Protein AF-A0A7K2EEF3-F1 (afdb_monomer)

Secondary structure (DSSP, 8-state):
-HHHHHHHHHHHHTTTS-HHHHHHHHHHHHHHHHTT-SS-TT--HHHHHHHHHHHHHHHHHHHT-S----PPPPTTS-HHHHHHHHHHHHHHHHT--TT-EEEEET-TT-HHHHHHHHHH--EEEEEES-HHHHHHHHHHHHHTT-TTTEEEEE-BTTB-TTS-TT--SEEEESS--

Solvent-accessible surface area (backbone atoms only — not comparable to full-atom values): 10383 Å² total; per-residue (Å²): 113,68,68,61,51,52,54,49,50,51,51,60,78,45,62,94,51,67,59,68,62,55,49,53,58,48,52,62,45,51,57,62,66,62,75,70,68,90,84,55,100,77,74,51,69,67,58,54,52,51,51,54,50,48,54,52,48,54,51,40,46,72,74,71,35,69,57,88,66,90,42,78,76,57,95,92,57,53,72,71,54,24,38,50,52,47,50,52,53,50,55,68,70,66,69,75,48,68,73,37,36,34,37,33,42,48,34,64,52,33,53,66,49,54,47,45,34,72,77,45,46,24,33,28,41,28,28,31,77,52,64,71,42,45,52,52,24,54,54,51,23,50,78,68,73,36,54,93,41,38,51,72,44,82,42,47,89,93,56,54,84,91,52,70,82,89,73,50,79,45,72,52,69,65,98,52,131

Structure (mmCIF, N/CA/C/O backbone):
data_AF-A0A7K2EEF3-F1
#
_entry.id   AF-A0A7K2EEF3-F1
#
loop_
_atom_site.group_PDB
_atom_site.id
_atom_site.type_symbol
_atom_site.label_atom_id
_atom_site.label_alt_id
_atom_site.label_comp_id
_atom_site.label_asym_id
_atom_site.label_entity_id
_atom_site.label_seq_id
_atom_site.pdbx_PDB_ins_code
_atom_site.Cartn_x
_atom_site.Cartn_y
_atom_site.Cartn_z
_atom_site.occupancy
_atom_site.B_iso_or_equiv
_atom_site.auth_seq_id
_atom_site.auth_comp_id
_atom_site.auth_asym_id
_atom_site.auth_atom_id
_atom_site.pdbx_PDB_model_num
ATOM 1 N N . MET A 1 1 ? 10.425 -27.850 -23.399 1.00 56.34 1 MET A N 1
ATOM 2 C CA . MET A 1 1 ? 8.975 -27.724 -23.118 1.00 56.34 1 MET A CA 1
ATOM 3 C C . MET A 1 1 ? 8.685 -26.623 -22.093 1.00 56.34 1 MET A C 1
ATOM 5 O O . MET A 1 1 ? 7.917 -25.732 -22.416 1.00 56.34 1 MET A O 1
ATOM 9 N N . LEU A 1 2 ? 9.365 -26.597 -20.936 1.00 46.66 2 LEU A N 1
ATOM 10 C CA . LEU A 1 2 ? 9.166 -25.593 -19.871 1.00 46.66 2 LEU A CA 1
ATOM 11 C C . LEU A 1 2 ? 9.424 -24.128 -20.298 1.00 46.66 2 LEU A C 1
ATOM 13 O O . LEU A 1 2 ? 8.611 -23.257 -20.022 1.00 46.66 2 LEU A O 1
ATOM 17 N N . ILE A 1 3 ? 10.512 -23.860 -21.034 1.00 48.97 3 ILE A N 1
ATOM 18 C CA . ILE A 1 3 ? 10.876 -22.500 -21.494 1.00 48.97 3 ILE A CA 1
ATOM 19 C C . ILE A 1 3 ? 9.836 -21.922 -22.469 1.00 48.97 3 ILE A C 1
ATOM 21 O O . ILE A 1 3 ? 9.495 -20.746 -22.393 1.00 48.97 3 ILE A O 1
ATOM 25 N N . LEU A 1 4 ? 9.296 -22.753 -23.365 1.00 45.72 4 LEU A N 1
ATOM 26 C CA . LEU A 1 4 ? 8.264 -22.334 -24.320 1.00 45.72 4 LEU A CA 1
ATOM 27 C C . LEU A 1 4 ? 6.922 -22.063 -23.625 1.00 45.72 4 LEU A C 1
ATOM 29 O O . LEU A 1 4 ? 6.228 -21.125 -24.007 1.00 45.72 4 LEU A O 1
ATOM 33 N N . MET A 1 5 ? 6.584 -22.834 -22.585 1.00 50.03 5 MET A N 1
ATOM 34 C CA . MET A 1 5 ? 5.412 -22.566 -21.743 1.00 50.03 5 MET A CA 1
ATOM 35 C C . MET A 1 5 ? 5.564 -21.252 -20.970 1.00 50.03 5 MET A C 1
ATOM 37 O O . MET A 1 5 ? 4.663 -20.425 -21.018 1.00 50.03 5 MET A O 1
ATOM 41 N N . LEU A 1 6 ? 6.724 -21.009 -20.349 1.00 55.03 6 LEU A N 1
ATOM 42 C CA . LEU A 1 6 ? 7.037 -19.739 -19.680 1.00 55.03 6 LEU A CA 1
ATOM 43 C C . LEU A 1 6 ? 6.925 -18.543 -20.635 1.00 55.03 6 LEU A C 1
ATOM 45 O O . LEU A 1 6 ? 6.251 -17.566 -20.317 1.00 55.03 6 LEU A O 1
ATOM 49 N N . ALA A 1 7 ? 7.520 -18.635 -21.827 1.00 65.75 7 ALA A N 1
ATOM 50 C CA . ALA A 1 7 ? 7.444 -17.579 -22.836 1.00 65.75 7 ALA A CA 1
ATOM 51 C C . ALA A 1 7 ? 6.005 -17.333 -23.328 1.00 65.75 7 ALA A C 1
ATOM 53 O O . ALA A 1 7 ? 5.620 -16.187 -23.558 1.00 65.75 7 ALA A O 1
ATOM 54 N N . GLY A 1 8 ? 5.202 -18.392 -23.474 1.00 68.12 8 GLY A N 1
ATOM 55 C CA . GLY A 1 8 ? 3.785 -18.291 -23.825 1.00 68.12 8 GLY A CA 1
ATOM 56 C C . GLY A 1 8 ? 2.957 -17.599 -22.741 1.00 68.12 8 GLY A C 1
ATOM 57 O O . GLY A 1 8 ? 2.196 -16.682 -23.050 1.00 68.12 8 GLY A O 1
ATOM 58 N N . SER A 1 9 ? 3.147 -17.981 -21.477 1.00 66.25 9 SER A N 1
ATOM 59 C CA . SER A 1 9 ? 2.447 -17.391 -20.331 1.00 66.25 9 SER A CA 1
ATOM 60 C C . SER A 1 9 ? 2.818 -15.925 -20.109 1.00 66.25 9 SER A C 1
ATOM 62 O O . SER A 1 9 ? 1.931 -15.108 -19.886 1.00 66.25 9 SER A O 1
ATOM 64 N N . LEU A 1 10 ? 4.098 -15.561 -20.256 1.00 67.88 10 LEU A N 1
ATOM 65 C CA . LEU A 1 10 ? 4.544 -14.163 -20.226 1.00 67.88 10 LEU A CA 1
ATOM 66 C C . LEU A 1 10 ? 3.888 -13.344 -21.344 1.00 67.88 10 LEU A C 1
ATOM 68 O O . LEU A 1 10 ? 3.293 -12.305 -21.080 1.00 67.88 10 LEU A O 1
ATOM 72 N N . ARG A 1 11 ? 3.900 -13.835 -22.590 1.00 71.94 11 ARG A N 1
ATOM 73 C CA . ARG A 1 11 ? 3.222 -13.145 -23.703 1.00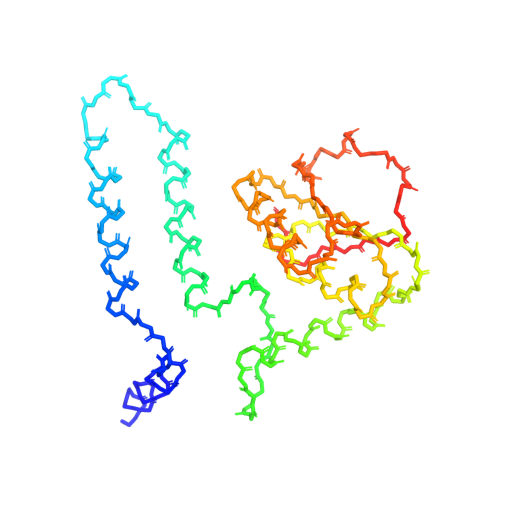 7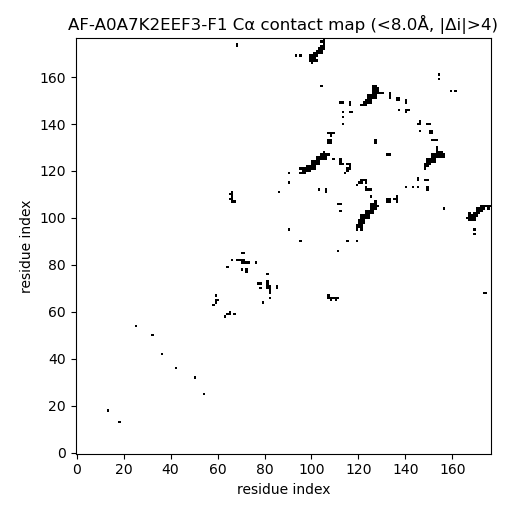1.94 11 ARG A CA 1
ATOM 74 C C . ARG A 1 11 ? 1.718 -13.001 -23.484 1.00 71.94 11 ARG A C 1
ATOM 76 O O . ARG A 1 11 ? 1.137 -12.025 -23.940 1.00 71.94 11 ARG A O 1
ATOM 83 N N . ALA A 1 12 ? 1.079 -13.965 -22.824 1.00 74.44 12 ALA A N 1
ATOM 84 C CA . ALA A 1 12 ? -0.332 -13.871 -22.475 1.00 74.44 12 ALA A CA 1
ATOM 85 C C . ALA A 1 12 ? -0.580 -12.828 -21.373 1.00 74.44 12 ALA A C 1
ATOM 87 O O . ALA A 1 12 ? -1.462 -11.994 -21.540 1.00 74.44 12 ALA A O 1
ATOM 88 N N . ALA A 1 13 ? 0.221 -12.833 -20.303 1.00 68.25 13 ALA A N 1
ATOM 89 C CA . ALA A 1 13 ? 0.100 -11.900 -19.180 1.00 68.25 13 ALA A CA 1
ATOM 90 C C . ALA A 1 13 ? 0.322 -10.430 -19.584 1.00 68.25 13 ALA A C 1
ATOM 92 O O . ALA A 1 13 ? -0.270 -9.529 -18.997 1.00 68.25 13 ALA A O 1
ATOM 93 N N . TYR A 1 14 ? 1.146 -10.198 -20.607 1.00 75.38 14 TYR A N 1
ATOM 94 C CA . TYR A 1 14 ? 1.532 -8.869 -21.083 1.00 75.38 14 TYR A CA 1
ATOM 95 C C . TYR A 1 14 ? 0.911 -8.483 -22.434 1.00 75.38 14 TYR A C 1
ATOM 97 O O . TYR A 1 14 ? 1.321 -7.493 -23.031 1.00 75.38 14 TYR A O 1
ATOM 105 N N . ARG A 1 15 ? -0.072 -9.244 -22.933 1.00 78.50 15 ARG A N 1
ATOM 106 C CA . ARG A 1 15 ? -0.634 -9.061 -24.284 1.00 78.50 15 ARG A CA 1
ATOM 107 C C . ARG A 1 15 ? -1.179 -7.656 -24.539 1.00 78.50 15 ARG A C 1
ATOM 109 O O . ARG A 1 15 ? -0.999 -7.135 -25.633 1.00 78.50 15 ARG A O 1
ATOM 116 N N . ASP A 1 16 ? -1.818 -7.071 -23.533 1.00 80.12 16 ASP A N 1
ATOM 117 C CA . ASP A 1 16 ? -2.500 -5.776 -23.639 1.00 80.12 16 ASP A CA 1
ATOM 118 C C . ASP A 1 16 ? -1.634 -4.615 -23.117 1.00 80.12 16 ASP A C 1
ATOM 120 O O . ASP A 1 16 ? -2.132 -3.530 -22.819 1.00 80.12 16 ASP A O 1
ATOM 124 N N . ARG A 1 17 ? -0.326 -4.846 -22.951 1.00 79.56 17 ARG A N 1
ATOM 125 C CA . ARG A 1 17 ? 0.640 -3.858 -22.460 1.00 79.56 17 ARG A CA 1
ATOM 126 C C . ARG A 1 17 ? 1.519 -3.382 -23.613 1.00 79.56 17 ARG A C 1
ATOM 128 O O . ARG A 1 17 ? 2.013 -4.189 -24.398 1.00 79.56 17 ARG A O 1
ATOM 135 N N . ASP A 1 18 ? 1.772 -2.079 -23.666 1.00 84.00 18 ASP A N 1
ATOM 136 C CA . ASP A 1 18 ? 2.704 -1.483 -24.625 1.00 84.00 18 ASP A CA 1
ATOM 137 C C . ASP A 1 18 ? 4.154 -1.666 -24.145 1.00 84.00 18 ASP A C 1
ATOM 139 O O . ASP A 1 18 ? 4.755 -0.793 -23.520 1.00 84.00 18 ASP A O 1
ATOM 143 N N . ILE A 1 19 ? 4.687 -2.874 -24.356 1.00 84.19 19 ILE A N 1
ATOM 144 C CA . ILE A 1 19 ? 6.056 -3.229 -23.958 1.00 84.19 19 ILE A CA 1
ATOM 145 C C . ILE A 1 19 ? 7.097 -2.319 -24.624 1.00 84.19 19 ILE A C 1
ATOM 147 O O . ILE A 1 19 ? 7.984 -1.862 -23.904 1.00 84.19 19 ILE A O 1
ATOM 151 N N . PRO A 1 20 ? 7.020 -2.028 -25.942 1.00 85.69 20 PRO A N 1
ATOM 152 C CA . PRO A 1 20 ? 7.953 -1.104 -26.582 1.00 85.69 20 PRO A CA 1
ATOM 153 C C . PRO A 1 20 ? 7.978 0.275 -25.924 1.00 85.69 20 PRO A C 1
ATOM 155 O O . PRO A 1 20 ? 9.066 0.751 -25.611 1.00 85.69 20 PRO A O 1
ATOM 158 N N . ALA A 1 21 ? 6.811 0.868 -25.640 1.00 84.06 21 ALA A N 1
ATOM 159 C CA . ALA A 1 21 ? 6.758 2.169 -24.981 1.00 84.06 21 ALA A CA 1
ATOM 160 C C . ALA A 1 21 ? 7.431 2.131 -23.604 1.00 84.06 21 ALA A C 1
ATOM 162 O O . ALA A 1 21 ? 8.228 3.006 -23.304 1.00 84.06 21 ALA A O 1
ATOM 163 N N . VAL A 1 22 ? 7.180 1.095 -22.789 1.00 81.81 22 VAL A N 1
ATOM 164 C CA . VAL A 1 22 ? 7.820 0.946 -21.466 1.00 81.81 22 VAL A CA 1
ATOM 165 C C . VAL A 1 22 ? 9.341 0.801 -21.572 1.00 81.81 22 VAL A C 1
ATOM 167 O O . VAL A 1 22 ? 10.059 1.349 -20.738 1.00 81.81 22 VAL A O 1
ATOM 170 N N . VAL A 1 23 ? 9.839 0.070 -22.574 1.00 84.25 23 VAL A N 1
ATOM 171 C CA . VAL A 1 23 ? 11.284 -0.077 -22.809 1.00 84.25 23 VAL A CA 1
ATOM 172 C C . VAL A 1 23 ? 11.907 1.271 -23.161 1.00 84.25 23 VAL A C 1
ATOM 174 O O . VAL A 1 23 ? 12.865 1.666 -22.502 1.00 84.25 23 VAL A O 1
ATOM 177 N N . GLU A 1 24 ? 11.322 2.003 -24.111 1.00 85.62 24 GLU A N 1
ATOM 178 C CA . GLU A 1 24 ? 11.776 3.344 -24.503 1.00 85.62 24 GLU A CA 1
ATOM 179 C C . GLU A 1 24 ? 11.791 4.303 -23.299 1.00 85.62 24 GLU A C 1
ATOM 181 O O . GLU A 1 24 ? 12.748 5.038 -23.058 1.00 85.62 24 GLU A O 1
ATOM 186 N N . ASP A 1 25 ? 10.755 4.235 -22.470 1.00 81.94 25 ASP A N 1
ATOM 187 C CA . ASP A 1 25 ? 10.614 5.015 -21.245 1.00 81.94 25 ASP A CA 1
ATOM 188 C C . ASP A 1 25 ? 11.712 4.725 -20.204 1.00 81.94 25 ASP A C 1
ATOM 190 O O . ASP A 1 25 ? 12.094 5.607 -19.420 1.00 81.94 25 ASP A O 1
ATOM 194 N N . VAL A 1 26 ? 12.187 3.479 -20.126 1.00 82.31 26 VAL A N 1
ATOM 195 C CA . VAL A 1 26 ? 13.288 3.069 -19.243 1.00 82.31 26 VAL A CA 1
ATOM 196 C C . VAL A 1 26 ? 14.629 3.482 -19.840 1.00 82.31 26 VAL A C 1
ATOM 198 O O . VAL A 1 26 ? 15.450 4.040 -19.116 1.00 82.31 26 VAL A O 1
ATOM 201 N N . GLU A 1 27 ? 14.836 3.295 -21.142 1.00 84.38 27 GLU A N 1
ATOM 202 C CA . GLU A 1 27 ? 16.055 3.712 -21.849 1.00 84.38 27 GLU A CA 1
ATOM 203 C C . GLU A 1 27 ? 16.280 5.229 -21.729 1.00 84.38 27 GLU A C 1
ATOM 205 O O . GLU A 1 27 ? 17.322 5.661 -21.233 1.00 84.38 27 GLU A O 1
ATOM 210 N N . ASN A 1 28 ? 15.254 6.036 -22.020 1.00 82.94 28 ASN A N 1
ATOM 211 C CA . ASN A 1 28 ? 15.285 7.496 -21.866 1.00 82.94 28 ASN A CA 1
ATOM 212 C C . ASN A 1 28 ? 15.558 7.950 -20.421 1.00 82.94 28 ASN A C 1
ATOM 214 O O . ASN A 1 28 ? 16.057 9.050 -20.166 1.00 82.94 28 ASN A O 1
ATOM 218 N N . TRP A 1 29 ? 15.165 7.149 -19.432 1.00 79.69 29 TRP A N 1
ATOM 219 C CA . TRP A 1 29 ? 15.482 7.417 -18.032 1.00 79.69 29 TRP A CA 1
ATOM 220 C C . TRP A 1 29 ? 16.944 7.079 -17.716 1.00 79.69 29 TRP A C 1
ATOM 222 O O . TRP A 1 29 ? 17.632 7.920 -17.141 1.00 79.69 29 TRP A O 1
ATOM 232 N N . ILE A 1 30 ? 17.444 5.918 -18.162 1.00 79.50 30 ILE A N 1
ATOM 233 C CA . ILE A 1 30 ? 18.839 5.494 -17.958 1.00 79.50 30 ILE A CA 1
ATOM 234 C C . ILE A 1 30 ? 19.796 6.530 -18.545 1.00 79.50 30 ILE A C 1
ATOM 236 O O . ILE A 1 30 ? 20.770 6.896 -17.887 1.00 79.50 30 ILE A O 1
ATOM 240 N N . GLU A 1 31 ? 19.516 7.034 -19.747 1.00 81.06 31 GLU A N 1
ATOM 241 C CA . GLU A 1 31 ? 20.336 8.063 -20.390 1.00 81.06 31 GLU A CA 1
ATOM 242 C C . GLU A 1 31 ? 20.420 9.341 -19.544 1.00 81.06 31 GLU A C 1
ATOM 244 O O . GLU A 1 31 ? 21.512 9.869 -19.321 1.00 81.06 31 GLU A O 1
ATOM 249 N N . ARG A 1 32 ? 19.284 9.804 -19.002 1.00 76.31 32 ARG A N 1
ATOM 250 C CA . ARG A 1 32 ? 19.227 10.998 -18.144 1.00 76.31 32 ARG A CA 1
ATOM 251 C C . ARG A 1 32 ? 19.957 10.805 -16.815 1.00 76.31 32 ARG A C 1
ATOM 253 O O . ARG A 1 32 ? 20.714 11.689 -16.421 1.00 76.31 32 ARG A O 1
ATOM 260 N N . SER A 1 33 ? 19.769 9.666 -16.149 1.00 70.38 33 SER A N 1
ATOM 261 C CA . SER A 1 33 ? 20.396 9.381 -14.848 1.00 70.38 33 SER A CA 1
ATOM 262 C C . SER A 1 33 ? 21.902 9.098 -14.960 1.00 70.38 33 SER A C 1
ATOM 264 O O . SER A 1 33 ? 22.681 9.462 -14.073 1.00 70.38 33 SER A O 1
ATOM 266 N N . SER A 1 34 ? 22.348 8.514 -16.077 1.00 68.25 34 SER A N 1
ATOM 267 C CA . SER A 1 34 ? 23.764 8.187 -16.318 1.00 68.25 34 SER A CA 1
ATOM 268 C C . SER A 1 34 ? 24.612 9.405 -16.695 1.00 68.25 34 SER A C 1
ATOM 270 O O . 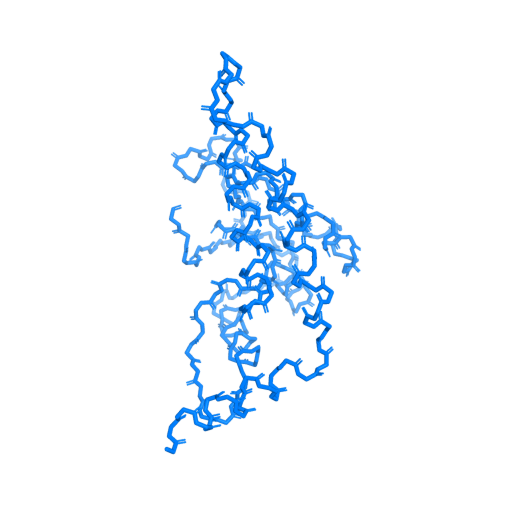SER A 1 34 ? 25.818 9.413 -16.453 1.00 68.25 34 SER A O 1
ATOM 272 N N . ALA A 1 35 ? 24.005 10.458 -17.251 1.00 65.56 35 ALA A N 1
ATOM 273 C CA . ALA A 1 35 ? 24.713 11.660 -17.693 1.00 65.56 35 ALA A CA 1
ATOM 274 C C . ALA A 1 35 ? 25.321 12.507 -16.548 1.00 65.56 35 ALA A C 1
ATOM 276 O O . ALA A 1 35 ? 26.100 13.419 -16.821 1.00 65.56 35 ALA A O 1
ATOM 277 N N . GLY A 1 36 ? 24.987 12.230 -15.279 1.00 58.94 36 GLY A N 1
ATOM 278 C CA . GLY A 1 36 ? 25.302 13.112 -14.145 1.00 58.94 36 GLY A CA 1
ATOM 279 C C . GLY A 1 36 ? 26.444 12.709 -13.200 1.00 58.94 36 GLY A C 1
ATOM 280 O O . GLY A 1 36 ? 26.828 13.533 -12.374 1.00 58.94 36 GLY A O 1
ATOM 281 N N . HIS A 1 37 ? 26.992 11.488 -13.261 1.00 57.88 37 HIS A N 1
ATOM 282 C CA . HIS A 1 37 ? 27.543 10.890 -12.026 1.00 57.88 37 HIS A CA 1
ATOM 283 C C . HIS A 1 37 ? 28.994 10.388 -12.029 1.00 57.88 37 HIS A C 1
ATOM 285 O O . HIS A 1 37 ? 29.460 9.970 -10.974 1.00 57.88 37 HIS A O 1
ATOM 291 N N . ALA A 1 38 ? 29.743 10.425 -13.135 1.00 52.59 38 ALA A N 1
ATOM 292 C CA . ALA A 1 38 ? 31.020 9.700 -13.146 1.00 52.59 38 ALA A CA 1
ATOM 293 C C . ALA A 1 38 ? 32.221 10.431 -12.503 1.00 52.59 38 ALA A C 1
ATOM 295 O O . ALA A 1 38 ? 33.061 9.735 -11.955 1.00 52.59 38 ALA A O 1
ATOM 296 N N . ASP A 1 39 ? 32.315 11.773 -12.500 1.00 55.62 39 ASP A N 1
ATOM 297 C CA . ASP A 1 39 ? 33.540 12.468 -12.016 1.00 55.62 39 ASP A CA 1
ATOM 298 C C . ASP A 1 39 ? 33.329 13.923 -11.515 1.00 55.62 39 ASP A C 1
ATOM 300 O O . ASP A 1 39 ? 34.244 14.749 -11.508 1.00 55.62 39 ASP A O 1
ATOM 304 N N . SER A 1 40 ? 32.115 14.290 -11.089 1.00 57.72 40 SER A N 1
ATOM 305 C CA . SER A 1 40 ? 31.822 15.659 -10.626 1.00 57.72 40 SER A CA 1
ATOM 306 C C . SER A 1 40 ? 32.049 15.826 -9.110 1.00 57.72 40 SER A C 1
ATOM 308 O O . SER A 1 40 ? 31.528 15.024 -8.334 1.00 57.72 40 SER A O 1
ATOM 310 N N . PRO A 1 41 ? 32.701 16.912 -8.639 1.00 58.72 41 PRO A N 1
ATOM 311 C CA . PRO A 1 41 ? 32.756 17.290 -7.217 1.00 58.72 41 PRO A CA 1
ATOM 312 C C . PRO A 1 41 ? 31.380 17.515 -6.555 1.00 58.72 41 PRO A C 1
ATOM 314 O O . PRO A 1 41 ? 31.312 17.725 -5.347 1.00 58.72 41 PRO A O 1
ATOM 317 N N . ALA A 1 42 ? 30.295 17.495 -7.337 1.00 66.00 42 ALA A N 1
ATOM 318 C CA . ALA A 1 42 ? 28.909 17.671 -6.914 1.00 66.00 42 ALA A CA 1
ATOM 319 C C . ALA A 1 42 ? 28.122 16.344 -6.804 1.00 66.00 42 ALA A C 1
ATOM 321 O O . ALA A 1 42 ? 26.915 16.338 -7.032 1.00 66.00 42 ALA A O 1
ATOM 322 N N . TYR A 1 43 ? 28.782 15.220 -6.496 1.00 66.31 43 TYR A N 1
ATOM 323 C CA . TYR A 1 43 ? 28.108 13.930 -6.294 1.00 66.31 43 TYR A CA 1
ATOM 324 C C . TYR A 1 43 ? 27.058 14.010 -5.172 1.00 66.31 43 TYR A C 1
ATOM 326 O O . TYR A 1 43 ? 27.394 14.239 -4.007 1.00 66.31 43 TYR A O 1
ATOM 334 N N . ASP A 1 44 ? 25.790 13.785 -5.524 1.00 73.69 44 ASP A N 1
ATOM 335 C CA . ASP A 1 44 ? 24.668 13.736 -4.587 1.00 73.69 44 ASP A CA 1
ATOM 336 C C . ASP A 1 44 ? 24.231 12.281 -4.354 1.00 73.69 44 ASP A C 1
ATOM 338 O O . ASP A 1 44 ? 23.543 11.651 -5.165 1.00 73.69 44 ASP A O 1
ATOM 342 N N . HIS A 1 45 ? 24.623 11.748 -3.196 1.00 72.94 45 HIS A N 1
ATOM 343 C CA . HIS A 1 45 ? 24.251 10.403 -2.764 1.00 72.94 45 HIS A CA 1
ATOM 344 C C . HIS A 1 45 ? 22.726 10.241 -2.629 1.00 72.94 45 HIS A C 1
ATOM 346 O O . HIS A 1 45 ? 22.196 9.157 -2.877 1.00 72.94 45 HIS A O 1
ATOM 352 N N . THR A 1 46 ? 22.000 11.288 -2.233 1.00 73.06 46 THR A N 1
ATOM 353 C CA . THR A 1 46 ? 20.541 11.222 -2.067 1.00 73.06 46 THR A CA 1
ATOM 354 C C . THR A 1 46 ? 19.862 11.109 -3.425 1.00 73.06 46 THR A C 1
ATOM 356 O O . THR A 1 46 ? 18.984 10.265 -3.596 1.00 73.06 46 THR A O 1
ATOM 359 N N . ALA A 1 47 ? 20.306 11.902 -4.404 1.00 73.06 47 ALA A N 1
ATOM 360 C CA . ALA A 1 47 ? 19.815 11.825 -5.778 1.00 73.06 47 ALA A CA 1
ATOM 361 C C . ALA A 1 47 ? 20.064 10.439 -6.391 1.00 73.06 47 ALA A C 1
ATOM 363 O O . ALA A 1 47 ? 19.134 9.820 -6.898 1.00 73.06 47 ALA A O 1
ATOM 364 N N . THR A 1 48 ? 21.276 9.898 -6.236 1.00 75.38 48 THR A N 1
ATOM 365 C CA . THR A 1 48 ? 21.626 8.560 -6.748 1.00 75.38 48 THR A CA 1
ATOM 366 C C . THR A 1 48 ? 20.748 7.458 -6.138 1.00 75.38 48 THR A C 1
ATOM 368 O O . THR A 1 48 ? 20.283 6.558 -6.837 1.00 75.38 48 THR A O 1
ATOM 371 N N . VAL A 1 49 ? 20.491 7.521 -4.826 1.00 72.75 49 VAL A N 1
ATOM 372 C CA . VAL A 1 49 ? 19.618 6.557 -4.137 1.00 72.75 49 VAL A CA 1
ATOM 373 C C . VAL A 1 49 ? 18.170 6.676 -4.613 1.00 72.75 49 VAL A C 1
ATOM 375 O O . VAL A 1 49 ? 17.521 5.655 -4.839 1.00 72.75 49 VAL A O 1
ATOM 378 N N . ASN A 1 50 ? 17.665 7.897 -4.790 1.00 73.12 50 ASN A N 1
ATOM 379 C CA . ASN A 1 50 ? 16.315 8.126 -5.301 1.00 73.12 50 ASN A CA 1
ATOM 380 C C . ASN A 1 50 ? 16.153 7.585 -6.727 1.00 73.12 50 ASN A C 1
ATOM 382 O O . ASN A 1 50 ? 15.166 6.907 -6.994 1.00 73.12 50 ASN A O 1
ATOM 386 N N . ASP A 1 51 ? 17.131 7.815 -7.607 1.00 75.81 51 ASP A N 1
ATOM 387 C CA . ASP A 1 51 ? 17.130 7.287 -8.976 1.00 75.81 51 ASP A CA 1
ATOM 388 C C . ASP A 1 51 ? 17.093 5.751 -8.980 1.00 75.81 51 ASP A C 1
ATOM 390 O O . ASP A 1 51 ? 16.278 5.137 -9.670 1.00 75.81 51 ASP A O 1
ATOM 394 N N . TYR A 1 52 ? 17.913 5.104 -8.149 1.00 75.50 52 TYR A N 1
ATOM 395 C CA . TYR A 1 52 ? 17.879 3.648 -8.003 1.00 75.50 52 TYR A CA 1
ATOM 396 C C . TYR A 1 52 ? 16.490 3.136 -7.586 1.00 75.50 52 TYR A C 1
ATOM 398 O O . TYR A 1 52 ? 15.960 2.206 -8.201 1.00 75.50 52 TYR A O 1
ATOM 406 N N . TYR A 1 53 ? 15.870 3.751 -6.573 1.00 73.69 53 TYR A N 1
ATOM 407 C CA . TYR A 1 53 ? 14.535 3.345 -6.132 1.00 73.69 53 TYR A CA 1
ATOM 408 C C . TYR A 1 53 ? 13.450 3.653 -7.162 1.00 73.69 53 TYR A C 1
ATOM 410 O O . TYR A 1 53 ? 12.511 2.867 -7.271 1.00 73.69 53 TYR A O 1
ATOM 418 N N . ASP A 1 54 ? 13.565 4.734 -7.933 1.00 77.44 54 ASP A N 1
ATOM 419 C CA . ASP A 1 54 ? 12.634 5.041 -9.020 1.00 77.44 54 ASP A CA 1
ATOM 420 C C . ASP A 1 54 ? 12.682 3.959 -10.110 1.00 77.44 54 ASP A C 1
ATOM 422 O O . ASP A 1 54 ? 11.647 3.396 -10.471 1.00 77.44 54 ASP A O 1
ATOM 426 N N . LEU A 1 55 ? 13.881 3.555 -10.547 1.00 80.00 55 LEU A N 1
ATOM 427 C CA . LEU A 1 55 ? 14.049 2.443 -11.488 1.00 80.00 55 LEU A CA 1
ATOM 428 C C . LEU A 1 55 ? 13.451 1.140 -10.946 1.00 80.00 55 LEU A C 1
ATOM 430 O O . LEU A 1 55 ? 12.671 0.475 -11.637 1.00 80.00 55 LEU A O 1
ATOM 434 N N . CYS A 1 56 ? 13.795 0.778 -9.707 1.00 76.69 56 CYS A N 1
ATOM 435 C CA . CYS A 1 56 ? 13.254 -0.415 -9.065 1.00 76.69 56 CYS A CA 1
ATOM 436 C C . CYS A 1 56 ? 11.726 -0.350 -8.967 1.00 76.69 56 CYS A C 1
ATOM 438 O O . CYS A 1 56 ? 11.057 -1.331 -9.286 1.00 76.69 56 CYS A O 1
ATOM 440 N N . A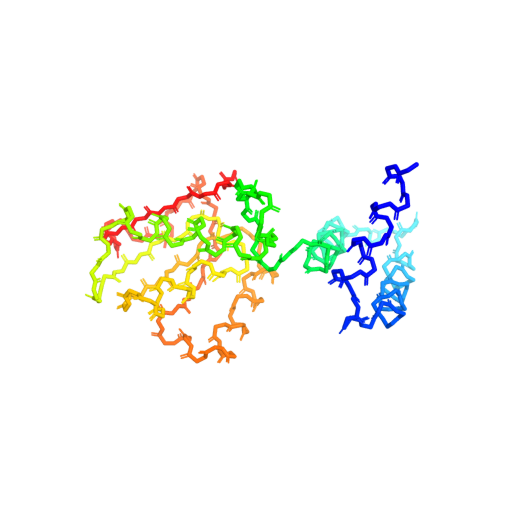SN A 1 57 ? 11.159 0.800 -8.592 1.00 76.19 57 ASN A N 1
ATOM 441 C CA . ASN A 1 57 ? 9.715 1.000 -8.513 1.00 76.19 57 ASN A CA 1
ATOM 442 C C . ASN A 1 57 ? 9.058 0.810 -9.882 1.00 76.19 57 ASN A C 1
ATOM 444 O O . ASN A 1 57 ? 8.077 0.079 -9.977 1.00 76.19 57 ASN A O 1
ATOM 448 N N . ARG A 1 58 ? 9.603 1.397 -10.954 1.00 76.94 58 ARG A N 1
ATOM 449 C CA . ARG A 1 58 ? 9.065 1.238 -12.317 1.00 76.94 58 ARG A CA 1
ATOM 450 C C . ARG A 1 58 ? 9.068 -0.225 -12.752 1.00 76.94 58 ARG A C 1
ATOM 452 O O . ARG A 1 58 ? 8.049 -0.720 -13.236 1.00 76.94 58 ARG A O 1
ATOM 459 N N . PHE A 1 59 ? 10.170 -0.936 -12.513 1.00 77.62 59 PHE A N 1
ATOM 460 C CA . PHE A 1 59 ? 10.262 -2.360 -12.828 1.00 77.62 59 PHE A CA 1
ATOM 461 C C . PHE A 1 59 ? 9.278 -3.197 -12.003 1.00 77.62 59 PHE A C 1
ATOM 463 O O . PHE A 1 59 ? 8.606 -4.064 -12.551 1.00 77.62 59 PHE A O 1
ATOM 470 N N . MET A 1 60 ? 9.139 -2.917 -10.706 1.00 76.44 60 MET A N 1
ATOM 471 C CA . MET A 1 60 ? 8.210 -3.631 -9.827 1.00 76.44 60 MET A CA 1
ATOM 472 C C . MET A 1 60 ? 6.746 -3.365 -10.190 1.00 76.44 60 MET A C 1
ATOM 474 O O . MET A 1 60 ? 5.949 -4.298 -10.248 1.00 76.44 60 MET A O 1
ATOM 478 N N . LEU A 1 61 ? 6.382 -2.118 -10.493 1.00 77.44 61 LEU A N 1
ATOM 479 C CA . LEU A 1 61 ? 5.021 -1.753 -10.892 1.00 77.44 61 LEU A CA 1
ATOM 480 C C . LEU A 1 61 ? 4.618 -2.416 -12.214 1.00 77.44 61 LEU A C 1
ATOM 482 O O . LEU A 1 61 ? 3.479 -2.859 -12.361 1.00 77.44 61 LEU A O 1
ATOM 486 N N . PHE A 1 62 ? 5.552 -2.508 -13.161 1.00 77.44 62 PHE A N 1
ATOM 487 C CA . PHE A 1 62 ? 5.325 -3.160 -14.446 1.00 77.44 62 PHE A CA 1
ATOM 488 C C . PHE A 1 62 ? 5.363 -4.696 -14.356 1.00 77.44 62 PHE A C 1
ATOM 490 O O . PHE A 1 62 ? 4.521 -5.388 -14.932 1.00 77.44 62 PHE A O 1
ATOM 497 N N . GLY A 1 63 ? 6.357 -5.232 -13.650 1.00 73.12 63 GLY A N 1
ATOM 498 C CA . GLY A 1 63 ? 6.661 -6.658 -13.551 1.00 73.12 63 GLY A CA 1
ATOM 499 C C . GLY A 1 63 ? 5.766 -7.426 -12.579 1.00 73.12 63 GLY A C 1
ATOM 500 O O . GLY A 1 63 ? 5.466 -8.595 -12.800 1.00 73.12 63 GLY A O 1
ATOM 501 N N . TRP A 1 64 ? 5.352 -6.776 -11.494 1.00 75.06 64 TRP A N 1
ATOM 502 C CA . TRP A 1 64 ? 4.653 -7.413 -10.385 1.00 75.06 64 TRP A CA 1
ATOM 503 C C . TRP A 1 64 ? 3.221 -6.896 -10.270 1.00 75.06 64 TRP A C 1
ATOM 505 O O . TRP A 1 64 ? 2.281 -7.530 -10.745 1.00 75.06 64 TRP A O 1
ATOM 515 N N . SER A 1 65 ? 3.049 -5.747 -9.620 1.00 76.50 65 SER A N 1
ATOM 516 C CA . SER A 1 65 ? 1.772 -5.080 -9.377 1.00 76.50 65 SER A CA 1
ATOM 517 C C . SER A 1 65 ? 2.032 -3.808 -8.567 1.00 76.50 65 SER A C 1
ATOM 519 O O . SER A 1 65 ? 3.056 -3.670 -7.904 1.00 76.50 65 SER A O 1
ATOM 521 N N . GLU A 1 66 ? 1.031 -2.929 -8.489 1.00 74.94 66 GLU A N 1
ATOM 522 C CA . GLU A 1 66 ? 0.992 -1.860 -7.478 1.00 74.94 66 GLU A CA 1
ATOM 523 C C . GLU A 1 66 ? 0.944 -2.369 -6.024 1.00 74.94 66 GLU A C 1
ATOM 525 O O . GLU A 1 66 ? 1.199 -1.614 -5.087 1.00 74.94 66 GLU A O 1
ATOM 530 N N . SER A 1 67 ? 0.592 -3.640 -5.813 1.00 80.44 67 SER A N 1
ATOM 531 C CA . SER A 1 67 ? 0.628 -4.279 -4.505 1.00 80.44 67 SER A CA 1
ATOM 532 C C . SER A 1 67 ? 1.883 -5.132 -4.410 1.00 80.44 67 SER A C 1
ATOM 534 O O . SER A 1 67 ? 2.019 -6.126 -5.117 1.00 80.44 67 SER A O 1
ATOM 536 N N . LEU A 1 68 ? 2.783 -4.744 -3.512 1.00 77.12 68 LEU A N 1
ATOM 537 C CA . LEU A 1 68 ? 4.042 -5.446 -3.262 1.00 77.12 68 LEU A CA 1
ATOM 538 C C . LEU A 1 68 ? 3.876 -6.651 -2.318 1.00 77.12 68 LEU A C 1
ATOM 540 O O . LEU A 1 68 ? 4.856 -7.105 -1.749 1.00 77.12 68 LEU A O 1
ATOM 544 N N . GLN A 1 69 ? 2.646 -7.146 -2.142 1.00 83.12 69 GLN A N 1
ATOM 545 C CA . GLN A 1 69 ? 2.333 -8.218 -1.197 1.00 83.12 69 GLN A CA 1
ATOM 546 C C . GLN A 1 69 ? 2.604 -9.596 -1.800 1.00 83.12 69 GLN A C 1
ATOM 548 O O . GLN A 1 69 ? 2.180 -9.878 -2.929 1.00 83.12 69 GLN A O 1
ATOM 553 N N . PHE A 1 70 ? 3.231 -10.483 -1.027 1.00 84.56 70 PHE A N 1
ATOM 554 C CA . PHE A 1 70 ? 3.442 -11.871 -1.429 1.00 84.56 70 PHE A CA 1
ATOM 555 C C . PHE A 1 70 ? 2.216 -12.732 -1.113 1.00 84.56 70 PHE A C 1
ATOM 557 O O . PHE A 1 70 ? 2.047 -13.282 -0.026 1.00 84.56 70 PHE A O 1
ATOM 564 N N . ALA A 1 71 ? 1.347 -12.893 -2.110 1.00 86.94 71 ALA A N 1
ATOM 565 C CA . ALA A 1 71 ? 0.197 -13.779 -2.007 1.00 86.94 71 ALA A CA 1
ATOM 566 C C . ALA A 1 71 ? 0.542 -15.214 -2.451 1.00 86.94 71 ALA A C 1
ATOM 568 O O . ALA A 1 71 ? 1.116 -15.391 -3.529 1.00 86.94 71 ALA A O 1
ATOM 569 N N . PRO A 1 72 ? 0.157 -16.251 -1.680 1.00 87.44 72 PRO A N 1
ATOM 570 C CA . PRO A 1 72 ? 0.228 -17.634 -2.146 1.00 87.44 72 PRO A CA 1
ATOM 571 C C . PRO A 1 72 ? -0.596 -17.799 -3.425 1.00 87.44 72 PRO A C 1
ATOM 573 O O . PRO A 1 72 ? -1.752 -17.387 -3.427 1.00 87.44 72 PRO A O 1
ATOM 576 N N . LEU A 1 73 ? -0.018 -18.391 -4.473 1.00 88.12 73 LEU A N 1
ATOM 577 C CA . LEU A 1 73 ? -0.650 -18.565 -5.784 1.00 88.12 73 LEU A CA 1
ATOM 578 C C . LEU A 1 73 ? -1.255 -19.970 -5.930 1.00 88.12 73 LEU A C 1
ATOM 580 O O . LEU A 1 73 ? -0.538 -20.960 -5.777 1.00 88.12 73 LEU A O 1
ATOM 584 N N . ASP A 1 74 ? -2.539 -20.047 -6.278 1.00 87.12 74 ASP A N 1
ATOM 585 C CA . ASP A 1 74 ? -3.216 -21.286 -6.673 1.00 87.12 74 ASP A CA 1
ATOM 586 C C . ASP A 1 74 ? -3.088 -21.546 -8.190 1.00 87.12 74 ASP A C 1
ATOM 588 O O . ASP A 1 74 ? -2.855 -20.635 -8.984 1.00 87.12 74 ASP A O 1
ATOM 592 N N . LEU A 1 75 ? -3.234 -22.809 -8.618 1.00 85.75 75 LEU A N 1
ATOM 593 C CA . LEU A 1 75 ? -3.007 -23.214 -10.020 1.00 85.75 75 LEU A CA 1
ATOM 594 C C . L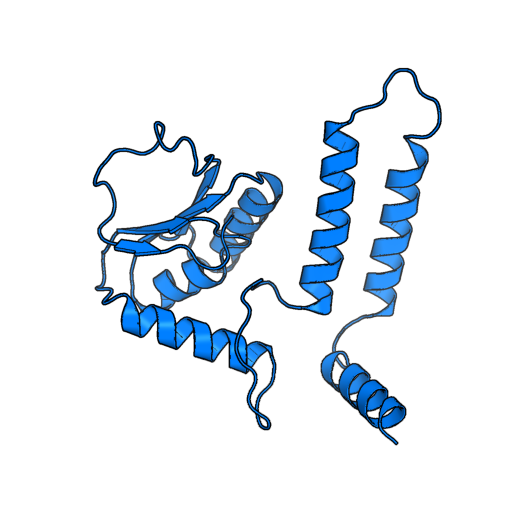EU A 1 75 ? -3.967 -22.556 -11.026 1.00 85.75 75 LEU A C 1
ATOM 596 O O . LEU A 1 75 ? -3.593 -22.365 -12.182 1.00 85.75 75 LEU A O 1
ATOM 600 N N . ASP A 1 76 ? -5.176 -22.207 -10.584 1.00 90.06 76 ASP A N 1
ATOM 601 C CA . ASP A 1 76 ? -6.270 -21.736 -11.442 1.00 90.06 76 ASP A CA 1
ATOM 602 C C . ASP A 1 76 ? -6.555 -20.228 -11.284 1.00 90.06 76 ASP A C 1
ATOM 604 O O . ASP A 1 76 ? -7.635 -19.751 -11.638 1.00 90.06 76 ASP A O 1
ATOM 608 N N . GLU A 1 77 ? -5.606 -19.454 -10.749 1.00 87.31 77 GLU A N 1
ATOM 609 C CA . GLU A 1 77 ? -5.749 -18.005 -10.583 1.00 87.31 77 GLU A CA 1
ATOM 610 C C . GLU A 1 77 ? -4.539 -17.223 -11.122 1.00 87.31 77 GLU A C 1
ATOM 612 O O . GLU A 1 77 ? -3.427 -17.723 -11.277 1.00 87.31 77 GLU A O 1
ATOM 617 N N . THR A 1 78 ? -4.763 -15.947 -11.415 1.00 86.25 78 THR A N 1
ATOM 618 C CA . THR A 1 78 ? -3.709 -14.984 -11.751 1.00 86.25 78 THR A CA 1
ATOM 619 C C . THR A 1 78 ? -3.085 -14.396 -10.483 1.00 86.25 78 THR A C 1
ATOM 621 O O . THR A 1 78 ? -3.732 -14.330 -9.439 1.00 86.25 78 THR A O 1
ATOM 624 N N . LEU A 1 79 ? -1.865 -13.853 -10.579 1.00 83.44 79 LEU A N 1
ATOM 625 C CA . LEU A 1 79 ? -1.219 -13.145 -9.461 1.00 83.44 79 LEU A CA 1
ATOM 626 C C . LEU A 1 79 ? -2.108 -12.027 -8.882 1.00 83.44 79 LEU A C 1
ATOM 628 O O . LEU A 1 79 ? -2.228 -11.891 -7.667 1.00 83.44 79 LEU A O 1
ATOM 632 N N . ALA A 1 80 ? -2.793 -11.261 -9.737 1.00 84.00 80 ALA A N 1
ATOM 633 C CA . ALA A 1 80 ? -3.702 -10.200 -9.300 1.00 84.00 80 ALA A CA 1
ATOM 634 C C . ALA A 1 80 ? -4.905 -10.739 -8.499 1.00 84.00 80 ALA A C 1
ATOM 636 O O . ALA A 1 80 ? -5.346 -10.113 -7.526 1.00 84.00 80 ALA A O 1
ATOM 637 N N . GLN A 1 81 ? -5.429 -11.908 -8.884 1.00 89.69 81 GLN A N 1
ATOM 638 C CA . GLN A 1 81 ? -6.488 -12.599 -8.145 1.00 89.69 81 GLN A CA 1
ATOM 639 C C . GLN A 1 81 ? -5.971 -13.127 -6.804 1.00 89.69 81 GLN A C 1
ATOM 641 O O . GLN A 1 81 ? -6.620 -12.874 -5.787 1.00 89.69 81 GLN A O 1
ATOM 646 N N . ALA A 1 82 ? -4.781 -13.736 -6.780 1.00 91.00 82 ALA A N 1
ATOM 647 C CA . ALA A 1 82 ? -4.133 -14.211 -5.559 1.00 91.00 82 ALA A CA 1
ATOM 648 C C . ALA A 1 82 ? -3.925 -13.072 -4.547 1.00 91.00 82 ALA A C 1
ATOM 650 O O . ALA A 1 82 ? -4.331 -13.179 -3.388 1.00 91.00 82 ALA A O 1
ATOM 651 N N . ILE A 1 83 ? -3.379 -11.936 -4.998 1.00 90.75 83 ILE A N 1
ATOM 652 C CA . ILE A 1 83 ? -3.199 -10.724 -4.183 1.00 90.75 83 ILE A CA 1
ATOM 653 C C . ILE A 1 83 ? -4.543 -10.232 -3.647 1.00 90.75 83 ILE A C 1
ATOM 655 O O . ILE A 1 83 ? -4.688 -10.004 -2.448 1.00 90.75 83 ILE A O 1
ATOM 659 N N . THR A 1 84 ? -5.562 -10.119 -4.502 1.00 91.38 84 THR A N 1
ATOM 660 C CA . THR A 1 84 ? -6.894 -9.659 -4.076 1.00 91.38 84 THR A CA 1
ATOM 661 C C . THR A 1 84 ? -7.522 -10.601 -3.043 1.00 91.38 84 THR A C 1
ATOM 663 O O . THR A 1 84 ? -8.100 -10.144 -2.054 1.00 91.38 84 THR A O 1
ATOM 666 N N . ARG A 1 85 ? -7.394 -11.920 -3.232 1.00 93.50 85 ARG A N 1
ATOM 667 C CA . ARG A 1 85 ? -7.862 -12.942 -2.287 1.00 93.50 85 ARG A CA 1
ATOM 668 C C . ARG A 1 85 ? -7.139 -12.826 -0.947 1.00 93.50 85 ARG A C 1
ATOM 670 O O . ARG A 1 85 ? -7.791 -12.828 0.098 1.00 93.50 85 ARG A O 1
ATOM 677 N N . HIS A 1 86 ? -5.818 -12.668 -0.975 1.00 93.12 86 HIS A N 1
ATOM 678 C CA . HIS A 1 86 ? -5.001 -12.473 0.218 1.00 93.12 86 HIS A CA 1
ATOM 679 C C . HIS A 1 86 ? -5.407 -11.202 0.984 1.00 93.12 86 HIS A C 1
ATOM 681 O O . HIS A 1 86 ? -5.643 -11.250 2.192 1.00 93.12 86 HIS A O 1
ATOM 687 N N . GLN A 1 87 ? -5.613 -10.089 0.276 1.00 93.19 87 GLN A N 1
ATOM 688 C CA . GLN A 1 87 ? -6.088 -8.826 0.851 1.00 93.19 87 GLN A CA 1
ATOM 689 C C . GLN A 1 87 ? -7.452 -8.952 1.525 1.00 93.19 87 GLN A C 1
ATOM 691 O O . GLN A 1 87 ? -7.628 -8.502 2.657 1.00 93.19 87 GLN A O 1
ATOM 696 N N . ARG A 1 88 ? -8.412 -9.615 0.876 1.00 93.50 88 ARG A N 1
ATOM 697 C CA . ARG A 1 88 ? -9.741 -9.847 1.459 1.00 93.50 88 ARG A CA 1
ATOM 698 C C . ARG A 1 88 ? -9.690 -10.719 2.707 1.00 93.50 88 ARG A C 1
ATOM 700 O O . ARG A 1 88 ? -10.414 -10.454 3.664 1.00 93.50 88 ARG A O 1
ATOM 707 N N . LEU A 1 89 ? -8.810 -11.720 2.732 1.00 93.44 89 LEU A N 1
ATOM 708 C CA . LEU A 1 89 ? -8.586 -12.528 3.929 1.00 93.44 89 LEU A CA 1
ATOM 709 C C . LEU A 1 89 ? -8.041 -11.680 5.088 1.00 93.44 89 LEU A C 1
ATOM 711 O O . LEU A 1 89 ? -8.485 -11.851 6.223 1.00 93.44 89 LEU A O 1
ATOM 715 N N . MET A 1 90 ? -7.115 -10.756 4.816 1.00 91.38 90 MET A N 1
ATOM 716 C CA . MET A 1 90 ? -6.602 -9.825 5.827 1.00 91.38 90 MET A CA 1
ATOM 717 C C . MET A 1 90 ? -7.703 -8.899 6.351 1.00 91.38 90 MET A C 1
ATOM 719 O O . MET A 1 90 ? -7.890 -8.808 7.563 1.00 91.38 90 MET A O 1
ATOM 723 N N . ILE A 1 91 ? -8.492 -8.291 5.459 1.00 93.75 91 ILE A N 1
ATOM 724 C CA . ILE A 1 91 ? -9.633 -7.435 5.826 1.00 93.75 91 ILE A CA 1
ATOM 725 C C . ILE A 1 91 ? -10.608 -8.189 6.740 1.00 93.75 91 ILE A C 1
ATOM 727 O O . ILE A 1 91 ? -10.987 -7.678 7.795 1.00 93.75 91 ILE A O 1
ATOM 731 N N . ALA A 1 92 ? -10.955 -9.432 6.390 1.00 93.44 92 ALA A N 1
ATOM 732 C CA . ALA A 1 92 ? -11.848 -10.266 7.191 1.00 93.44 92 ALA A CA 1
ATOM 733 C C . ALA A 1 92 ? -11.286 -10.575 8.592 1.00 93.44 92 ALA A C 1
ATOM 735 O O . ALA A 1 92 ? -12.044 -10.687 9.555 1.00 93.44 92 ALA A O 1
ATOM 736 N N . LYS A 1 93 ? -9.959 -10.693 8.728 1.00 94.00 93 LYS A N 1
ATOM 737 C CA . LYS A 1 93 ? -9.286 -10.971 10.007 1.00 94.00 93 LYS A CA 1
ATOM 738 C C . LYS A 1 93 ? -9.128 -9.741 10.901 1.00 94.00 93 LYS A C 1
ATOM 740 O O . LYS A 1 93 ? -9.054 -9.901 12.115 1.00 94.00 93 LYS A O 1
ATOM 745 N N . LEU A 1 94 ? -9.100 -8.534 10.335 1.00 94.38 94 LEU A N 1
ATOM 746 C CA . LEU A 1 94 ? -8.908 -7.290 11.094 1.00 94.38 94 LEU A CA 1
ATOM 747 C C . LEU A 1 94 ? -10.119 -6.899 11.959 1.00 94.38 94 LEU A C 1
ATOM 749 O O . LEU A 1 94 ? -9.991 -6.069 12.865 1.00 94.38 94 LEU A O 1
ATOM 753 N N . GLY A 1 95 ? -11.292 -7.494 11.707 1.00 94.94 95 GLY A N 1
ATOM 754 C CA . GLY A 1 95 ? -12.510 -7.209 12.470 1.00 94.94 95 GLY A CA 1
ATOM 755 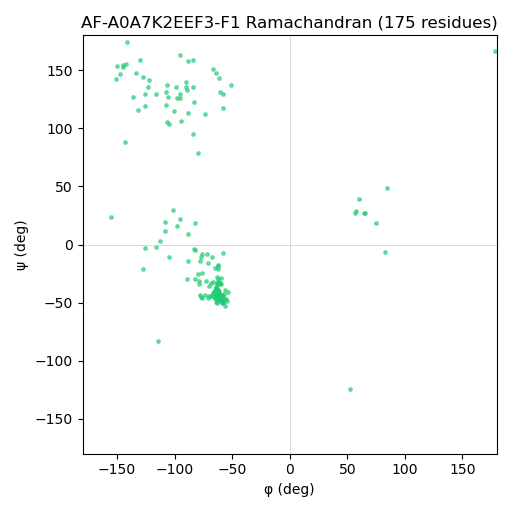C C . GLY A 1 95 ? -12.920 -5.737 12.380 1.00 94.94 95 GLY A C 1
ATOM 756 O O . GLY A 1 95 ? -13.302 -5.141 13.392 1.00 94.94 95 GLY A O 1
ATOM 757 N N . LEU A 1 96 ? -12.762 -5.157 11.186 1.00 97.00 96 LEU A N 1
ATOM 758 C CA . LEU A 1 96 ? -13.062 -3.758 10.897 1.00 97.00 96 LEU A CA 1
ATOM 759 C C . LEU A 1 96 ? -14.562 -3.482 11.007 1.00 97.00 96 LEU A C 1
ATOM 761 O O . LEU A 1 96 ? -15.399 -4.353 10.764 1.00 97.00 96 LEU A O 1
ATOM 765 N N . ARG A 1 97 ? -14.890 -2.243 11.364 1.00 96.81 97 ARG A N 1
ATOM 766 C CA . ARG A 1 97 ? -16.248 -1.702 11.380 1.00 96.81 97 ARG A CA 1
ATOM 767 C C . ARG A 1 97 ? -16.222 -0.334 10.722 1.00 96.81 97 ARG A C 1
ATOM 769 O O . ARG A 1 97 ? -15.230 0.380 10.851 1.00 96.81 97 ARG A O 1
ATOM 776 N N . GLU A 1 98 ? -17.316 0.019 10.063 1.00 97.31 98 GLU A N 1
ATOM 777 C CA . GLU A 1 98 ? -17.469 1.329 9.437 1.00 97.31 98 GLU A CA 1
ATOM 778 C C . GLU A 1 98 ? -17.153 2.459 10.432 1.00 97.31 98 GLU A C 1
ATOM 780 O O . GLU A 1 98 ? -17.519 2.393 11.608 1.00 97.31 98 GLU A O 1
ATOM 785 N N . GLY A 1 99 ? -16.426 3.474 9.961 1.00 97.25 99 GLY A N 1
ATOM 786 C CA . GLY A 1 99 ? -16.010 4.625 10.762 1.00 97.25 99 GLY A CA 1
ATOM 787 C C . GLY A 1 99 ? -14.750 4.426 11.613 1.00 97.25 99 GLY A C 1
ATOM 788 O O . GLY A 1 99 ? -14.265 5.407 12.173 1.00 97.25 99 GLY A O 1
ATOM 789 N N . MET A 1 100 ? -14.184 3.214 11.697 1.00 98.31 100 MET A N 1
ATOM 790 C CA . MET A 1 100 ? -12.906 3.004 12.393 1.00 98.31 100 MET A CA 1
ATOM 791 C C . MET A 1 100 ? -11.752 3.752 11.714 1.00 98.31 100 MET A C 1
ATOM 793 O O . MET A 1 100 ? -11.699 3.859 10.486 1.00 98.31 100 MET A O 1
ATOM 797 N N . ARG A 1 101 ? -10.784 4.202 12.518 1.00 98.12 101 ARG A N 1
ATOM 798 C CA . ARG A 1 101 ? -9.486 4.716 12.060 1.00 98.12 101 ARG A CA 1
ATOM 799 C C . ARG A 1 101 ? -8.448 3.601 12.108 1.00 98.12 101 ARG A C 1
ATOM 801 O O . ARG A 1 101 ? -8.243 2.979 13.149 1.00 98.12 101 ARG A O 1
ATOM 808 N N . VAL A 1 102 ? -7.778 3.360 10.988 1.00 98.19 102 VAL A N 1
ATOM 809 C CA . VAL A 1 102 ? -6.823 2.261 10.814 1.00 98.19 102 VAL A CA 1
ATOM 810 C C . VAL A 1 102 ? -5.457 2.807 10.414 1.00 98.19 102 VAL A C 1
ATOM 812 O O . VAL A 1 102 ? -5.379 3.746 9.625 1.00 98.19 102 VAL A O 1
ATOM 815 N N . VAL A 1 103 ? -4.387 2.206 10.931 1.00 96.75 103 VAL A N 1
ATOM 816 C CA . VAL A 1 103 ? -3.012 2.487 10.496 1.00 96.75 103 VAL A CA 1
ATOM 817 C C . VAL A 1 103 ? -2.429 1.328 9.682 1.00 96.75 103 VAL A C 1
ATOM 819 O O . VAL A 1 103 ? -2.513 0.171 10.097 1.00 96.75 103 VAL A O 1
ATOM 822 N N . ASP A 1 104 ? -1.842 1.650 8.527 1.00 95.88 104 ASP A N 1
ATOM 823 C CA . ASP A 1 104 ? -1.073 0.732 7.676 1.00 95.88 104 ASP A CA 1
ATOM 824 C C . ASP A 1 104 ? 0.419 1.062 7.805 1.00 95.88 104 ASP A C 1
ATOM 826 O O . ASP A 1 104 ? 0.885 2.093 7.314 1.00 95.88 104 ASP A O 1
ATOM 830 N N . VAL A 1 105 ? 1.163 0.222 8.518 1.00 94.44 105 VAL A N 1
ATOM 831 C CA . VAL A 1 105 ? 2.589 0.425 8.780 1.00 94.44 105 VAL A CA 1
ATOM 832 C C . VAL A 1 105 ? 3.391 -0.202 7.644 1.00 94.44 105 VAL A C 1
ATOM 834 O O . VAL A 1 105 ? 3.413 -1.421 7.522 1.00 94.44 105 VAL A O 1
ATOM 837 N N . GLY A 1 106 ? 4.085 0.609 6.843 1.00 92.38 106 GLY A N 1
ATOM 838 C CA . GLY A 1 106 ? 4.783 0.156 5.634 1.00 92.38 106 GLY A CA 1
ATOM 839 C C . GLY A 1 106 ? 3.862 0.093 4.415 1.00 92.38 106 GLY A C 1
ATOM 840 O O . GLY A 1 106 ? 3.829 -0.903 3.703 1.00 92.38 106 GLY A O 1
ATOM 841 N N . CYS A 1 107 ? 3.104 1.160 4.162 1.00 93.12 107 CYS A N 1
ATOM 842 C CA . CYS A 1 107 ? 1.956 1.102 3.255 1.00 93.12 107 CYS A CA 1
ATOM 843 C C . CYS A 1 107 ? 2.269 0.974 1.748 1.00 93.12 107 CYS A C 1
ATOM 845 O O . CYS A 1 107 ? 1.349 0.809 0.936 1.00 93.12 107 CYS A O 1
ATOM 847 N N . GLY A 1 108 ? 3.539 1.083 1.340 1.00 90.50 108 GLY A N 1
ATOM 848 C CA . GLY A 1 108 ? 3.947 1.053 -0.068 1.00 90.50 108 GLY A CA 1
ATOM 849 C C . GLY A 1 108 ? 3.169 2.070 -0.914 1.00 90.50 108 GLY A C 1
ATOM 850 O O . GLY A 1 108 ? 3.122 3.251 -0.581 1.00 90.50 108 GLY A O 1
ATOM 851 N N . PHE A 1 109 ? 2.518 1.601 -1.987 1.00 90.62 109 PHE A N 1
ATOM 852 C CA . PHE A 1 109 ? 1.662 2.417 -2.867 1.00 90.62 109 PHE A CA 1
ATOM 853 C C . PHE A 1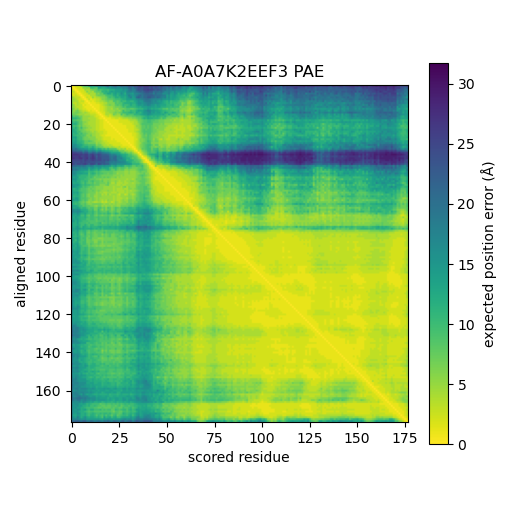 109 ? 0.187 2.505 -2.419 1.00 90.62 109 PHE A C 1
ATOM 855 O O . PHE A 1 109 ? -0.670 3.008 -3.156 1.00 90.62 109 PHE A O 1
ATOM 862 N N . GLY A 1 110 ? -0.149 2.022 -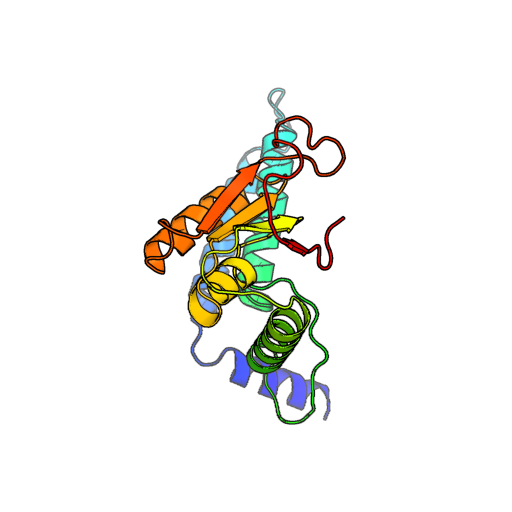1.217 1.00 93.25 110 GLY A N 1
ATOM 863 C CA . GLY A 1 110 ? -1.453 2.228 -0.574 1.00 93.25 110 GLY A CA 1
ATOM 864 C C . GLY A 1 110 ? -2.616 1.408 -1.146 1.00 93.25 110 GLY A C 1
ATOM 865 O O . GLY A 1 110 ? -3.778 1.752 -0.924 1.00 93.25 110 GLY A O 1
ATOM 866 N N . VAL A 1 111 ? -2.342 0.330 -1.891 1.00 93.38 111 VAL A N 1
ATOM 867 C CA . VAL A 1 111 ? -3.391 -0.505 -2.515 1.00 93.38 111 VAL A CA 1
ATOM 868 C C . VAL A 1 111 ? -4.326 -1.115 -1.469 1.00 93.38 111 VAL A C 1
ATOM 870 O O . VAL A 1 111 ? -5.547 -1.033 -1.612 1.00 93.38 111 VAL A O 1
ATOM 873 N N . LEU A 1 112 ? -3.768 -1.699 -0.404 1.00 94.56 112 LEU A N 1
ATOM 874 C CA . LEU A 1 112 ? -4.570 -2.315 0.652 1.00 94.56 112 LEU A CA 1
ATOM 875 C C . LEU A 1 112 ? -5.375 -1.258 1.422 1.00 94.56 112 LEU A C 1
ATOM 877 O O . LEU A 1 112 ? -6.567 -1.455 1.635 1.00 94.56 112 LEU A O 1
ATOM 881 N N . MET A 1 113 ? -4.779 -0.102 1.731 1.00 96.50 113 MET A N 1
ATOM 882 C CA . MET A 1 113 ? -5.468 1.017 2.390 1.00 96.50 113 MET A CA 1
ATOM 883 C C . MET A 1 113 ? -6.727 1.453 1.634 1.00 96.50 113 MET A C 1
ATOM 885 O O . MET A 1 113 ? -7.804 1.562 2.223 1.00 96.50 113 MET A O 1
ATOM 889 N N . ARG A 1 114 ? -6.611 1.653 0.312 1.00 96.56 114 ARG A N 1
ATOM 890 C CA . ARG A 1 114 ? -7.752 2.006 -0.545 1.00 96.56 114 ARG A CA 1
ATOM 891 C C . ARG A 1 114 ? -8.817 0.914 -0.537 1.00 96.56 114 ARG A C 1
ATOM 893 O O . ARG A 1 114 ? -10.003 1.225 -0.455 1.00 96.56 114 ARG A O 1
ATOM 900 N N . ARG A 1 115 ? -8.412 -0.361 -0.553 1.00 95.69 115 ARG A N 1
ATOM 901 C CA . ARG A 1 115 ? -9.351 -1.487 -0.458 1.00 95.69 115 ARG A CA 1
ATOM 902 C C . ARG A 1 115 ? -10.080 -1.518 0.884 1.00 95.69 115 ARG A C 1
ATOM 904 O O . ARG A 1 115 ? -11.289 -1.709 0.887 1.00 95.69 115 ARG A O 1
ATOM 911 N N . LEU A 1 116 ? -9.389 -1.294 2.003 1.00 96.94 116 LEU A N 1
ATOM 912 C CA . LEU A 1 116 ? -10.016 -1.203 3.326 1.00 96.94 116 LEU A CA 1
ATOM 913 C C . LEU A 1 116 ? -11.072 -0.097 3.359 1.00 96.94 116 LEU A C 1
ATOM 915 O O . LEU A 1 116 ? -12.202 -0.340 3.778 1.00 96.94 116 LEU A O 1
ATOM 919 N N . ALA A 1 117 ? -10.728 1.103 2.890 1.00 97.44 117 ALA A N 1
ATOM 920 C CA . ALA A 1 117 ? -11.658 2.228 2.891 1.00 97.44 117 ALA A CA 1
ATOM 921 C C . ALA A 1 117 ? -12.888 1.979 2.005 1.00 97.44 117 ALA A C 1
ATOM 923 O O . ALA A 1 117 ? -14.007 2.316 2.400 1.00 97.44 117 ALA A O 1
ATOM 924 N N . ALA A 1 118 ? -12.689 1.359 0.839 1.00 95.81 118 ALA A N 1
ATOM 925 C CA . ALA A 1 118 ? -13.761 1.047 -0.099 1.00 95.81 118 ALA A CA 1
ATOM 926 C C . ALA A 1 118 ? -14.652 -0.122 0.361 1.00 95.81 118 ALA A C 1
ATOM 928 O O . ALA A 1 118 ? -15.871 -0.036 0.248 1.00 95.81 118 ALA A O 1
ATOM 929 N N . GLU A 1 119 ? -14.068 -1.211 0.873 1.00 95.25 119 GLU A N 1
ATOM 930 C CA . GLU A 1 119 ? -14.802 -2.441 1.212 1.00 95.25 119 GLU A CA 1
ATOM 931 C C . GLU A 1 119 ? -15.338 -2.449 2.656 1.00 95.25 119 GLU A C 1
ATOM 933 O O . GLU A 1 119 ? -16.364 -3.073 2.913 1.00 95.25 119 GLU A O 1
ATOM 938 N N . ALA A 1 120 ? -14.674 -1.767 3.598 1.00 95.94 120 ALA A N 1
ATOM 939 C CA . ALA A 1 120 ? -15.024 -1.786 5.024 1.00 95.94 120 ALA A CA 1
ATOM 940 C C . ALA A 1 120 ? -15.476 -0.425 5.588 1.00 95.94 120 ALA A C 1
ATOM 942 O O . ALA A 1 120 ? -15.820 -0.343 6.768 1.00 95.94 120 ALA A O 1
ATOM 943 N N . GLY A 1 121 ? -15.474 0.645 4.783 1.00 96.69 121 GLY A N 1
ATOM 944 C CA . GLY A 1 121 ? -15.954 1.966 5.210 1.00 96.69 121 GLY A CA 1
ATOM 945 C C . GLY A 1 121 ? -15.115 2.610 6.320 1.00 96.69 121 GLY A C 1
ATOM 946 O O . GLY A 1 121 ? -15.637 3.383 7.122 1.00 96.69 121 GLY A O 1
ATOM 947 N N . VAL A 1 122 ? -13.829 2.269 6.399 1.00 98.25 122 VAL A N 1
ATOM 948 C CA . VAL A 1 122 ? -12.885 2.810 7.390 1.00 98.25 122 VAL A CA 1
ATOM 949 C C . VAL A 1 122 ? -12.090 3.989 6.833 1.00 98.25 122 VAL A C 1
ATOM 951 O O . VAL A 1 122 ? -11.989 4.161 5.617 1.00 98.25 122 VAL A O 1
ATOM 954 N N . SER A 1 123 ? -11.479 4.767 7.724 1.00 98.44 123 SER A N 1
ATOM 955 C CA . SER A 1 123 ? -10.446 5.739 7.361 1.00 98.44 123 SER A CA 1
ATOM 956 C C . SER A 1 123 ? -9.067 5.145 7.624 1.00 98.44 123 SER A C 1
ATOM 958 O O . SER A 1 123 ? -8.852 4.551 8.681 1.00 98.44 123 SER A O 1
ATOM 960 N N . VAL A 1 124 ? -8.128 5.299 6.692 1.00 98.31 124 VAL A N 1
ATOM 961 C CA . VAL A 1 124 ? -6.806 4.662 6.774 1.00 98.31 124 VAL A CA 1
ATOM 962 C C . VAL A 1 124 ? -5.695 5.696 6.647 1.00 98.31 124 VAL A C 1
ATOM 964 O O . VAL A 1 124 ? -5.682 6.471 5.693 1.00 98.31 124 VAL A O 1
ATOM 967 N N . ILE A 1 125 ? -4.745 5.673 7.584 1.00 97.50 125 ILE A N 1
ATOM 968 C CA . ILE A 1 125 ? -3.484 6.413 7.489 1.00 97.50 125 ILE A CA 1
ATOM 969 C C . ILE A 1 125 ? -2.350 5.430 7.220 1.00 97.50 125 ILE A C 1
ATOM 971 O O . ILE A 1 125 ? -2.097 4.523 8.010 1.00 97.50 125 ILE A O 1
ATOM 975 N N . GLY A 1 126 ? -1.665 5.615 6.099 1.00 96.12 126 GLY A N 1
ATOM 976 C CA . GLY A 1 126 ? -0.482 4.841 5.740 1.00 96.12 126 GLY A CA 1
ATOM 977 C C . GLY A 1 126 ? 0.786 5.494 6.257 1.00 96.12 126 GLY A C 1
ATOM 978 O O . GLY A 1 126 ? 0.926 6.711 6.173 1.00 96.12 126 GLY A O 1
ATOM 979 N N . ILE A 1 127 ? 1.725 4.700 6.752 1.00 94.88 127 ILE A N 1
ATOM 980 C CA . ILE A 1 127 ? 3.036 5.167 7.194 1.00 94.88 127 ILE A CA 1
ATOM 981 C C . ILE A 1 127 ? 4.103 4.544 6.310 1.00 94.88 127 ILE A C 1
ATOM 983 O O . ILE A 1 127 ? 4.125 3.330 6.114 1.00 94.88 127 ILE A O 1
ATOM 987 N N . ASN A 1 128 ? 4.999 5.375 5.787 1.00 91.94 128 ASN A N 1
ATOM 988 C CA . ASN A 1 128 ? 6.136 4.940 4.983 1.00 91.94 128 ASN A CA 1
ATOM 989 C C . ASN A 1 128 ? 7.303 5.923 5.173 1.00 91.94 128 ASN A C 1
ATOM 991 O O . ASN A 1 128 ? 7.087 7.092 5.484 1.00 91.94 128 ASN A O 1
ATOM 995 N N . ASN A 1 129 ? 8.543 5.478 4.989 1.00 90.69 129 ASN A N 1
ATOM 996 C CA . ASN A 1 129 ? 9.722 6.346 5.044 1.00 90.69 129 ASN A CA 1
ATOM 997 C C . ASN A 1 129 ? 10.067 6.978 3.678 1.00 90.69 129 ASN A C 1
ATOM 999 O O . ASN A 1 129 ? 10.829 7.947 3.629 1.00 90.69 129 ASN A O 1
ATOM 1003 N N . ASN A 1 130 ? 9.494 6.469 2.583 1.00 87.44 130 ASN A N 1
ATOM 1004 C CA . ASN A 1 130 ? 9.767 6.919 1.223 1.00 87.44 130 ASN A CA 1
ATOM 1005 C C . ASN A 1 130 ? 8.746 7.977 0.754 1.00 87.44 130 ASN A C 1
ATOM 1007 O O . ASN A 1 130 ? 7.610 7.651 0.414 1.00 87.44 130 ASN A O 1
ATOM 1011 N N . GLU A 1 131 ? 9.162 9.248 0.681 1.00 89.00 131 GLU A N 1
ATOM 1012 C CA . GLU A 1 131 ? 8.285 10.360 0.258 1.00 89.00 131 GLU A CA 1
ATOM 1013 C C . GLU A 1 131 ? 7.796 10.226 -1.192 1.00 89.00 131 GLU A C 1
ATOM 1015 O O . GLU A 1 131 ? 6.666 10.600 -1.490 1.00 89.00 131 GLU A O 1
ATOM 1020 N N . GLN A 1 132 ? 8.600 9.658 -2.096 1.00 84.88 132 GLN A N 1
ATOM 1021 C CA . GLN A 1 132 ? 8.185 9.478 -3.490 1.00 84.88 132 GLN A CA 1
ATOM 1022 C C . GLN A 1 132 ? 7.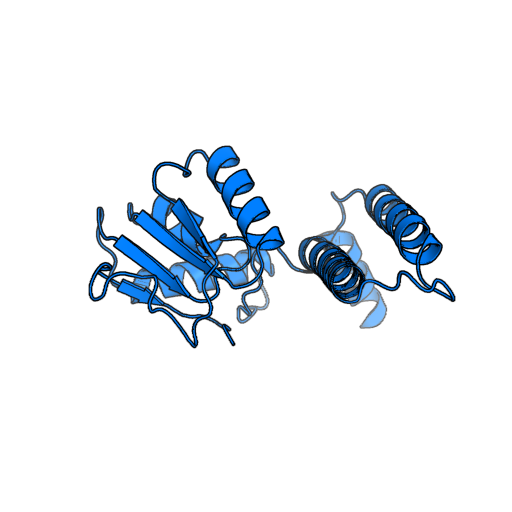017 8.490 -3.588 1.00 84.88 132 GLN A C 1
ATOM 1024 O O . GLN A 1 132 ? 6.056 8.736 -4.317 1.00 84.88 132 GLN A O 1
ATOM 1029 N N . GLN A 1 133 ? 7.054 7.402 -2.811 1.00 86.38 133 GLN A N 1
ATOM 1030 C CA . GLN A 1 133 ? 5.929 6.466 -2.728 1.00 86.38 133 GLN A CA 1
ATOM 1031 C C . GLN A 1 133 ? 4.693 7.129 -2.106 1.00 86.38 133 GLN A C 1
ATOM 1033 O O . GLN A 1 133 ? 3.585 6.922 -2.597 1.00 86.38 133 GLN A O 1
ATOM 1038 N N . LEU A 1 134 ? 4.868 7.971 -1.083 1.00 93.31 134 LEU A N 1
ATOM 1039 C CA . LEU A 1 134 ? 3.762 8.708 -0.464 1.00 93.31 134 LEU A CA 1
ATOM 1040 C C . LEU A 1 134 ? 3.095 9.688 -1.435 1.00 93.31 134 LEU A C 1
ATOM 1042 O O . LEU A 1 134 ? 1.870 9.769 -1.470 1.00 93.31 134 LEU A O 1
ATOM 1046 N N . GLU A 1 135 ? 3.854 10.379 -2.286 1.00 92.81 135 GLU A N 1
ATOM 1047 C CA . GLU A 1 135 ? 3.245 11.243 -3.303 1.00 92.81 135 GLU A CA 1
ATOM 1048 C C . GLU A 1 135 ? 2.397 10.432 -4.293 1.00 92.81 135 GLU A C 1
ATOM 1050 O O . GLU A 1 135 ? 1.259 10.789 -4.604 1.00 92.81 135 GLU A O 1
ATOM 1055 N N . GLN A 1 136 ? 2.902 9.268 -4.704 1.00 90.19 136 GLN A N 1
ATOM 1056 C CA . GLN A 1 136 ? 2.168 8.324 -5.546 1.00 90.19 136 GLN A CA 1
ATOM 1057 C C . GLN A 1 136 ? 0.902 7.776 -4.863 1.00 90.19 136 GLN A C 1
ATOM 1059 O O . GLN A 1 136 ? -0.106 7.554 -5.541 1.00 90.19 136 GLN A O 1
ATOM 1064 N N . VAL A 1 137 ? 0.921 7.585 -3.537 1.00 94.44 137 VAL A N 1
ATOM 1065 C CA . VAL A 1 137 ? -0.267 7.237 -2.738 1.00 94.44 137 VAL A CA 1
ATOM 1066 C C . VAL A 1 137 ? -1.297 8.360 -2.805 1.00 94.44 137 VAL A C 1
ATOM 1068 O O . VAL A 1 137 ? -2.452 8.090 -3.131 1.00 94.44 137 VAL A O 1
ATOM 1071 N N . ARG A 1 138 ? -0.898 9.614 -2.552 1.00 96.44 138 ARG A N 1
ATOM 1072 C CA . ARG A 1 138 ? -1.814 10.769 -2.566 1.00 96.44 138 ARG A CA 1
ATOM 1073 C C . ARG A 1 138 ? -2.474 10.956 -3.930 1.00 96.44 138 ARG A C 1
ATOM 1075 O O . ARG A 1 138 ? -3.686 11.155 -3.991 1.00 96.44 138 ARG A O 1
ATOM 1082 N N . VAL A 1 139 ? -1.702 10.856 -5.016 1.00 94.81 139 VAL A N 1
ATOM 1083 C CA . VAL A 1 139 ? -2.228 10.909 -6.392 1.00 94.81 139 VAL A CA 1
ATOM 1084 C C . VAL A 1 139 ? -3.290 9.830 -6.603 1.00 94.81 139 VAL A C 1
ATOM 1086 O O . VAL A 1 139 ? -4.424 10.153 -6.948 1.00 94.81 139 VAL A O 1
ATOM 1089 N N . ARG A 1 140 ? -2.973 8.569 -6.294 1.00 93.88 140 ARG A N 1
ATOM 1090 C CA . ARG A 1 140 ? -3.897 7.439 -6.494 1.00 93.88 140 ARG A CA 1
ATOM 1091 C C . ARG A 1 140 ? -5.127 7.491 -5.598 1.00 93.88 140 ARG A C 1
ATOM 1093 O O . ARG A 1 140 ? -6.196 7.036 -5.994 1.00 93.88 140 ARG A O 1
ATOM 1100 N N . ASN A 1 141 ? -5.003 8.027 -4.386 1.00 96.94 141 ASN A N 1
ATOM 1101 C CA . ASN A 1 141 ? -6.151 8.218 -3.504 1.00 96.94 141 ASN A CA 1
ATOM 1102 C C . ASN A 1 141 ? -7.135 9.224 -4.113 1.00 96.94 141 ASN A C 1
ATOM 1104 O O . ASN A 1 141 ? -8.334 8.952 -4.106 1.00 96.94 141 ASN A O 1
ATOM 1108 N N . ARG A 1 142 ? -6.639 10.323 -4.702 1.00 97.25 142 ARG A N 1
ATOM 1109 C CA . ARG A 1 142 ? -7.472 11.291 -5.437 1.00 97.25 142 ARG A CA 1
ATOM 1110 C C . ARG A 1 142 ? -8.106 10.671 -6.679 1.00 97.25 142 ARG A C 1
ATOM 1112 O O . ARG A 1 142 ? -9.304 10.821 -6.883 1.00 97.25 142 ARG A O 1
ATOM 1119 N N . GLU A 1 143 ? -7.334 9.937 -7.481 1.00 95.38 143 GLU A N 1
ATOM 1120 C CA . GLU A 1 143 ? -7.844 9.243 -8.677 1.00 95.38 143 GLU A CA 1
ATOM 1121 C C . GLU A 1 143 ? -8.946 8.228 -8.339 1.00 95.38 143 GLU A C 1
ATOM 1123 O O . GLU A 1 143 ? -9.900 8.067 -9.097 1.00 95.38 143 GLU A O 1
ATOM 1128 N N . ALA A 1 144 ? -8.848 7.579 -7.176 1.00 95.50 144 ALA A N 1
ATOM 1129 C CA . ALA A 1 144 ? -9.864 6.666 -6.664 1.00 95.50 144 ALA A CA 1
ATOM 1130 C C . ALA A 1 144 ? -11.042 7.368 -5.952 1.00 95.50 144 ALA A C 1
ATOM 1132 O O . ALA A 1 144 ? -11.976 6.684 -5.534 1.00 95.50 144 ALA A O 1
ATOM 1133 N N . GLY A 1 145 ? -11.007 8.695 -5.770 1.00 97.56 145 GLY A N 1
ATOM 1134 C CA . GLY A 1 145 ? -12.012 9.451 -5.009 1.00 97.56 145 GLY A CA 1
ATOM 1135 C C . GLY A 1 145 ? -12.055 9.102 -3.515 1.00 97.56 145 GLY A C 1
ATOM 1136 O O . GLY A 1 145 ? -13.109 9.182 -2.884 1.00 97.56 145 GLY A O 1
ATOM 1137 N N . LEU A 1 146 ? -10.929 8.650 -2.957 1.00 97.94 146 LEU A N 1
ATOM 1138 C CA . LEU A 1 146 ? -10.794 8.166 -1.579 1.00 97.94 146 LEU A CA 1
ATOM 1139 C C . LEU A 1 146 ? -9.930 9.078 -0.699 1.00 97.94 146 LEU A C 1
ATOM 1141 O O . LEU A 1 146 ? -9.715 8.760 0.468 1.00 97.94 146 LEU A O 1
ATOM 1145 N N . ASP A 1 147 ? -9.456 10.211 -1.209 1.00 96.12 147 ASP A N 1
ATOM 1146 C CA . ASP A 1 147 ? -8.608 11.177 -0.498 1.00 96.12 147 ASP A CA 1
ATOM 1147 C C . ASP A 1 147 ? -9.278 11.808 0.738 1.00 96.12 147 ASP A C 1
ATOM 1149 O O . ASP A 1 147 ? -8.591 12.263 1.646 1.00 96.12 147 ASP A O 1
ATOM 1153 N N . GLY A 1 148 ? -10.610 11.746 0.850 1.00 96.50 148 GLY A N 1
ATOM 1154 C CA . GLY A 1 148 ? -11.331 12.106 2.080 1.00 96.50 148 GLY A CA 1
ATOM 1155 C C . GLY A 1 148 ? -11.296 11.048 3.199 1.00 96.50 148 GLY A C 1
ATOM 1156 O O . GLY A 1 148 ? -11.730 11.329 4.316 1.00 96.50 148 GLY A O 1
ATOM 1157 N N . ARG A 1 149 ? -10.833 9.822 2.917 1.00 97.19 149 ARG A N 1
ATOM 1158 C CA . ARG A 1 149 ? -10.782 8.695 3.876 1.00 97.19 149 ARG A CA 1
ATOM 1159 C C . ARG A 1 149 ? -9.405 8.049 3.988 1.00 97.19 149 ARG A C 1
ATOM 1161 O O . ARG A 1 149 ? -9.138 7.366 4.973 1.00 97.19 149 ARG A O 1
ATOM 1168 N N . VAL A 1 150 ? -8.553 8.224 2.985 1.00 98.12 150 VAL A N 1
ATOM 1169 C CA . VAL A 1 150 ? -7.258 7.559 2.875 1.00 98.12 150 VAL A CA 1
ATOM 1170 C C . VAL A 1 150 ? -6.173 8.605 2.686 1.00 98.12 150 VAL A C 1
ATOM 1172 O O . VAL A 1 150 ? -6.158 9.316 1.682 1.00 98.12 150 VAL A O 1
ATOM 1175 N N . ASP A 1 151 ? -5.234 8.651 3.624 1.00 97.31 151 ASP A N 1
ATOM 1176 C CA . ASP A 1 151 ? -4.099 9.575 3.598 1.00 97.31 151 ASP A CA 1
ATOM 1177 C C . ASP A 1 151 ? -2.824 8.879 4.094 1.00 97.31 151 ASP A C 1
ATOM 1179 O O . ASP A 1 151 ? -2.855 7.716 4.503 1.00 97.31 151 ASP A O 1
ATOM 1183 N N . CYS A 1 152 ? -1.678 9.544 4.015 1.00 96.44 152 CYS A N 1
ATOM 1184 C CA . CYS A 1 152 ? -0.398 8.947 4.347 1.00 96.44 152 CYS A CA 1
ATOM 1185 C C . CYS A 1 152 ? 0.609 9.940 4.940 1.00 96.44 152 CYS A C 1
ATOM 1187 O O . CYS A 1 152 ? 0.677 11.108 4.553 1.00 96.44 152 CYS A O 1
ATOM 1189 N N . LEU A 1 153 ? 1.437 9.436 5.853 1.00 94.88 153 LEU A N 1
ATOM 1190 C CA . LEU A 1 153 ? 2.415 10.190 6.621 1.00 94.88 153 LEU A CA 1
ATOM 1191 C C . LEU A 1 153 ? 3.819 9.618 6.420 1.00 94.88 153 LEU A C 1
ATOM 1193 O O . LEU A 1 153 ? 4.038 8.409 6.534 1.00 94.88 153 LEU A O 1
ATOM 1197 N N . LYS A 1 154 ? 4.791 10.512 6.215 1.00 94.56 154 LYS A N 1
ATOM 1198 C CA . LYS A 1 154 ? 6.199 10.140 6.302 1.00 94.56 154 LYS A CA 1
ATOM 1199 C C . LYS A 1 154 ? 6.588 9.944 7.758 1.00 94.56 154 LYS A C 1
ATOM 1201 O O . LYS A 1 154 ? 6.623 10.903 8.525 1.00 94.56 154 LYS A O 1
ATOM 1206 N N . CYS A 1 155 ? 6.893 8.712 8.140 1.00 91.69 155 CYS A N 1
ATOM 1207 C CA . CYS A 1 155 ? 7.320 8.397 9.498 1.00 91.69 155 CYS A CA 1
ATOM 1208 C C . CYS A 1 155 ? 8.242 7.172 9.500 1.00 91.69 155 CYS A C 1
ATOM 1210 O O . CYS A 1 155 ? 8.086 6.240 8.710 1.00 91.69 155 CYS A O 1
ATOM 1212 N N . ASN A 1 156 ? 9.247 7.222 10.374 1.00 90.25 156 ASN A N 1
ATOM 1213 C CA . ASN A 1 156 ? 10.118 6.097 10.666 1.00 90.25 156 ASN A CA 1
ATOM 1214 C C . ASN A 1 156 ? 9.419 5.207 11.695 1.00 90.25 156 ASN A C 1
ATOM 1216 O O . ASN A 1 156 ? 9.120 5.660 12.790 1.00 90.25 156 ASN A O 1
ATOM 1220 N N . ILE A 1 157 ? 9.196 3.933 11.389 1.00 87.94 157 ILE A N 1
ATOM 1221 C CA . ILE A 1 157 ? 8.500 3.021 12.309 1.00 87.94 157 ILE A CA 1
ATOM 1222 C C . ILE A 1 157 ? 9.281 2.773 13.612 1.00 87.94 157 ILE A C 1
ATOM 1224 O O . ILE A 1 157 ? 8.690 2.410 14.625 1.00 87.94 157 ILE A O 1
ATOM 1228 N N . MET A 1 158 ? 10.596 3.019 13.606 1.00 87.19 158 MET A N 1
ATOM 1229 C CA . MET A 1 158 ? 11.446 2.969 14.801 1.00 87.19 158 MET A CA 1
ATOM 1230 C C . MET A 1 158 ? 11.310 4.224 15.680 1.00 87.19 158 MET A C 1
ATOM 1232 O O . MET A 1 158 ? 11.753 4.214 16.826 1.00 87.19 158 MET A O 1
ATOM 1236 N N . ASP A 1 159 ? 10.709 5.296 15.152 1.00 89.69 159 ASP A N 1
ATOM 1237 C CA . ASP A 1 159 ? 10.403 6.543 15.856 1.00 89.69 159 ASP A CA 1
ATOM 1238 C C . ASP A 1 159 ? 9.051 7.113 15.392 1.00 89.69 159 ASP A C 1
ATOM 1240 O O . ASP A 1 159 ? 8.948 7.929 14.471 1.00 89.69 159 ASP A O 1
ATOM 1244 N N . MET A 1 160 ? 7.996 6.670 16.072 1.00 87.69 160 MET A N 1
ATOM 1245 C CA . MET A 1 160 ? 6.616 7.089 15.819 1.00 87.69 160 MET A CA 1
ATOM 1246 C C . MET A 1 160 ? 6.170 8.237 16.736 1.00 87.69 160 MET A C 1
ATOM 1248 O O . MET A 1 160 ? 4.974 8.426 16.944 1.00 87.69 160 MET A O 1
ATOM 1252 N N . SER A 1 161 ? 7.103 9.008 17.303 1.00 89.00 161 SER A N 1
ATOM 1253 C CA . SER A 1 161 ? 6.792 10.092 18.251 1.00 89.00 161 SER A CA 1
ATOM 1254 C C . SER A 1 161 ? 5.934 11.219 17.660 1.00 89.00 161 SER A C 1
ATOM 1256 O O . SER A 1 161 ? 5.267 11.939 18.401 1.00 89.00 161 SER A O 1
ATOM 1258 N N . SER A 1 162 ? 5.908 11.356 16.332 1.00 86.81 162 SER A N 1
ATOM 1259 C CA . SER A 1 162 ? 5.049 12.304 15.612 1.00 86.81 162 SER A CA 1
ATOM 1260 C C . SER A 1 162 ? 3.581 11.873 15.520 1.00 86.81 162 SER A C 1
ATOM 1262 O O . SER A 1 162 ? 2.742 12.655 15.073 1.00 86.81 162 SER A O 1
ATOM 1264 N N . ILE A 1 163 ? 3.259 10.644 15.927 1.00 90.25 163 ILE A N 1
ATOM 1265 C CA . ILE A 1 163 ? 1.913 10.082 15.888 1.00 90.25 163 ILE A CA 1
ATOM 1266 C C . ILE A 1 163 ? 1.358 10.054 17.308 1.00 90.25 163 ILE A C 1
ATOM 1268 O O . ILE A 1 163 ? 1.961 9.495 18.223 1.00 90.25 163 ILE A O 1
ATOM 1272 N N . GLU A 1 164 ? 0.176 10.638 17.489 1.00 92.88 164 GLU A N 1
ATOM 1273 C CA . GLU A 1 164 ? -0.514 10.628 18.776 1.00 92.88 164 GLU A CA 1
ATOM 1274 C C . GLU A 1 164 ? -0.809 9.187 19.227 1.00 92.88 164 GLU A C 1
ATOM 1276 O O . GLU A 1 164 ? -1.343 8.368 18.469 1.00 92.88 164 GLU A O 1
ATOM 1281 N N . ALA A 1 165 ? -0.475 8.874 20.479 1.00 89.81 165 ALA A N 1
ATOM 1282 C CA . ALA A 1 165 ? -0.739 7.565 21.059 1.00 89.81 165 ALA A CA 1
ATOM 1283 C C . ALA A 1 165 ? -2.248 7.265 21.103 1.00 89.81 165 ALA A C 1
ATOM 1285 O O . ALA A 1 165 ? -3.058 8.144 21.376 1.00 89.81 165 ALA A O 1
ATOM 1286 N N . ALA A 1 166 ? -2.620 6.002 20.869 1.00 89.81 166 ALA A N 1
ATOM 1287 C CA . ALA A 1 166 ? -4.014 5.536 20.881 1.00 89.81 166 ALA A CA 1
ATOM 1288 C C . ALA A 1 166 ? -4.965 6.279 19.909 1.00 89.81 166 ALA A C 1
ATOM 1290 O O . ALA A 1 166 ? -6.172 6.319 20.126 1.00 89.81 166 ALA A O 1
ATOM 1291 N N . SER A 1 167 ? -4.436 6.823 18.808 1.00 94.25 167 SER A N 1
ATOM 1292 C CA . SER A 1 167 ? -5.207 7.559 17.790 1.00 94.25 167 SER A CA 1
ATOM 1293 C C . SER A 1 167 ? -5.913 6.683 16.736 1.00 94.25 167 SER A C 1
ATOM 1295 O O . SER A 1 167 ? -6.663 7.214 15.905 1.00 94.25 167 SER A O 1
ATOM 1297 N N . PHE A 1 168 ? -5.704 5.360 16.780 1.00 96.94 168 PHE A N 1
ATOM 1298 C CA . PHE A 1 168 ? -6.247 4.371 15.840 1.00 96.94 168 PHE A CA 1
ATOM 1299 C C . PHE A 1 168 ? -6.980 3.233 16.559 1.00 96.94 168 PHE A C 1
ATOM 1301 O O . PHE A 1 168 ? -6.531 2.748 17.597 1.00 96.94 168 PHE A O 1
ATOM 1308 N N . ASP A 1 169 ? -8.065 2.743 15.956 1.00 97.62 169 ASP A N 1
ATOM 1309 C CA . ASP A 1 169 ? -8.831 1.591 16.442 1.00 97.62 169 ASP A CA 1
ATOM 1310 C C . ASP A 1 169 ? -8.154 0.259 16.102 1.00 97.62 169 ASP A C 1
ATOM 1312 O O . ASP A 1 169 ? -8.311 -0.739 16.814 1.00 97.62 169 ASP A O 1
ATOM 1316 N N . ARG A 1 170 ? -7.441 0.211 14.971 1.00 96.88 170 ARG A N 1
ATOM 1317 C CA . ARG A 1 170 ? -6.743 -0.972 14.453 1.00 96.88 170 ARG A CA 1
ATOM 1318 C C . ARG A 1 170 ? -5.448 -0.568 13.765 1.00 96.88 170 ARG A C 1
ATOM 1320 O O . ARG A 1 170 ? -5.338 0.528 13.226 1.00 96.88 170 ARG A O 1
ATOM 1327 N N . GLY A 1 171 ? -4.502 -1.495 13.720 1.00 94.31 171 GLY A N 1
ATOM 1328 C CA . GLY A 1 171 ? -3.286 -1.351 12.935 1.00 94.31 171 GLY A CA 1
ATOM 1329 C C . GLY A 1 171 ? -2.840 -2.687 12.367 1.00 94.31 171 GLY A C 1
ATOM 1330 O O . GLY A 1 171 ? -3.139 -3.737 12.942 1.00 94.31 171 GLY A O 1
ATOM 1331 N N . TYR A 1 172 ? -2.139 -2.641 11.241 1.00 94.44 172 TYR A N 1
ATOM 1332 C CA . TYR A 1 172 ? -1.462 -3.798 10.669 1.00 94.44 172 TYR A CA 1
ATOM 1333 C C . TYR A 1 172 ? -0.120 -3.397 10.059 1.00 94.44 172 TYR A C 1
ATOM 1335 O O . TYR A 1 172 ? 0.091 -2.246 9.683 1.00 94.44 172 TYR A O 1
ATOM 1343 N N . ALA A 1 173 ? 0.776 -4.375 9.976 1.00 93.12 173 ALA A N 1
ATOM 1344 C CA . ALA A 1 173 ? 2.049 -4.297 9.276 1.00 93.12 173 ALA A CA 1
ATOM 1345 C C . ALA A 1 173 ? 2.200 -5.601 8.492 1.00 93.12 173 ALA A C 1
ATOM 1347 O O . ALA A 1 173 ? 2.033 -6.680 9.070 1.00 93.12 173 ALA A O 1
ATOM 1348 N N . ILE A 1 174 ? 2.455 -5.513 7.191 1.00 88.69 174 ILE A N 1
ATOM 1349 C CA . ILE A 1 174 ? 2.579 -6.676 6.310 1.00 88.69 174 ILE A CA 1
ATOM 1350 C C . ILE A 1 174 ? 3.838 -6.482 5.491 1.00 88.69 174 ILE A C 1
ATOM 1352 O O . ILE A 1 174 ? 3.901 -5.560 4.688 1.00 88.69 174 ILE A O 1
ATOM 1356 N N . GLU A 1 175 ? 4.812 -7.370 5.697 1.00 87.50 175 GLU A N 1
ATOM 1357 C CA . GLU A 1 175 ? 6.072 -7.365 4.938 1.00 87.50 175 GLU A CA 1
ATOM 1358 C C . GLU A 1 175 ? 6.828 -6.026 5.057 1.00 87.50 175 GLU A C 1
ATOM 1360 O O . GLU A 1 175 ? 7.588 -5.630 4.179 1.00 87.50 175 GLU A O 1
ATOM 1365 N N . SER A 1 176 ? 6.623 -5.349 6.187 1.00 81.06 176 SER A N 1
ATOM 1366 C CA . SER A 1 176 ? 7.218 -4.062 6.529 1.00 81.06 176 SER A CA 1
ATOM 1367 C C . SER A 1 176 ? 8.476 -4.288 7.366 1.00 81.06 176 SER A C 1
ATOM 1369 O O . SER A 1 176 ? 8.431 -5.024 8.355 1.00 81.06 176 SER A O 1
ATOM 1371 N N . THR A 1 177 ? 9.585 -3.657 6.981 1.00 60.72 177 THR A N 1
ATOM 1372 C CA . THR A 1 177 ? 10.890 -3.738 7.664 1.00 60.72 177 THR A CA 1
ATOM 1373 C C . THR A 1 177 ? 11.376 -2.378 8.117 1.00 60.72 177 THR A C 1
ATOM 1375 O O . THR A 1 177 ? 11.191 -1.422 7.329 1.00 60.72 177 THR A O 1
#

Radius of gyration: 19.06 Å; Cα contacts (8 Å, |Δi|>4): 191; chains: 1; bounding box: 51×45×48 Å

Nearest PDB structures (foldseek):
  8zc8-assembly1_B  TM=9.125E-01  e=2.299E-09  Streptomyces caespitosus
  3bus-assembly1_A  TM=9.060E-01  e=2.978E-09  Lentzea aerocolonigenes
  5gm2-assembly3_O  TM=7.414E-01  e=9.299E-10  Streptomyces blastmyceticus
  7v6h-assembly2_B  TM=9.095E-01  e=6.220E-08  Saccharopolyspora spinosa
  4pne-assembly3_B  TM=8.744E-01  e=2.516E-08  Saccharopolyspora spinosa

Foldseek 3Di:
DVVVVVVVVVCVVCVPPPPVVLVVVLVVLCVVLVVPDDDDPPHDPVSNVVSVVVSVVSCCCVVPNQDPADFDDDPPDDSVVSVVVVLVVVLVVQPAAAAFEEEEEQCQLVPSVLVCCVVHNAAYEYEDQDVVSQVNNCVVCVVSVNNVRYHYDNDDPVDPVVDDPPPGPYYDYGPHD

pLDDT: mean 84.73, std 12.41, range [45.72, 98.44]

Mean predicted aligned error: 8.29 Å

Sequence (177 aa):
MLILMLAGSLRAAYRDRDIPAVVEDVENWIERSSAGHADSPAYDHTATVNDYYDLCNRFMLFGWSESLQFAPLDLDETLAQAITRHQRLMIAKLGLREGMRVVDVGCGFGVLMRRLAAEAGVSVIGINNNEQQLEQVRVRNREAGLDGRVDCLKCNIMDMSSIEAASFDRGYAIEST